Protein AF-A0A644YZP1-F1 (afdb_monomer_lite)

Radius of gyration: 22.17 Å; chains: 1; bounding box: 52×35×62 Å

Sequence (289 aa):
MKQDWIRQGTCEDASAAFSEHGQTPGRYVALLRGERCQTYEGFFSECAAAFQFPGYFGSNWNAWDECINDLDWLEFTSLAIVIDRFELLFSKEGHLARDRYLLEQSFDEWTRYWQEEKGVSCFVVAFSKEKLVLPRYVLPERLNGHFRITDIITRSDTVLTGYLECCGDRAFEVFYDAKLKRSWIGEYSLYATARGLAFLARCASCGGEIRLLNCRREEELTSAIPHQLFCPKCGKNEFALKVSLEYPSDAAEQEETNERGEAFGWIWVAASCCACGKELKHLVVFEND

InterPro domains:
  IPR000468 Barstar (barnase inhibitor) [PF01337] (29-123)
  IPR035905 Barstar-like superfamily [G3DSA:3.30.370.10] (29-114)
  IPR035905 Barstar-like superfamily [SSF52038] (30-116)

Organism: NCBI:txid1076179

pLDDT: mean 87.21, std 13.21, range [38.34, 98.69]

Foldseek 3Di:
DPDPQEDADAVVVLVVVQVVQVPPPQEQEFEQELQQQLALQSRLVSLCVRLVFDPVQPSDPVSSLVCLLDSVVDGGQAYEYGYGAVVNHNNVPPAVLVVVVVVVVSVVVSQCCCCPVVVHHYYHHYYHNDPDLNQPQQAFPLCPPFWDFDHWDDDQWIKTKTWGDDPNDQWWWKFKDFDWDADPVGAIAGHADPQGIWIWTQDPPPRDIRTPDDPGDPVPPPPDRDDIDADPPPRHRIWIKMKMFIAGPCNSVVVVPCPRSLRTQWMAIKTAHPPPRDINRRHYIDGDD

Structure (mmCIF, N/CA/C/O backbone):
data_AF-A0A644YZP1-F1
#
_entry.id   AF-A0A644YZP1-F1
#
loop_
_atom_site.group_PDB
_atom_site.id
_atom_site.type_symbol
_atom_site.label_atom_id
_atom_site.label_alt_id
_atom_site.label_comp_id
_atom_site.label_asym_id
_atom_site.label_entity_id
_atom_site.label_seq_id
_atom_site.pdbx_PDB_ins_code
_atom_site.Cartn_x
_atom_site.Cartn_y
_atom_site.Cartn_z
_atom_site.occupancy
_atom_site.B_iso_or_equiv
_atom_site.auth_seq_id
_atom_site.auth_comp_id
_atom_site.auth_asym_id
_atom_site.auth_atom_id
_atom_site.pdbx_PDB_model_num
ATOM 1 N N . MET A 1 1 ? 15.169 -7.891 2.693 1.00 38.34 1 MET A N 1
ATOM 2 C CA . MET A 1 1 ? 16.435 -7.826 1.929 1.00 38.34 1 MET A CA 1
ATOM 3 C C . MET A 1 1 ? 16.576 -6.375 1.494 1.00 38.34 1 MET A C 1
ATOM 5 O O . MET A 1 1 ? 15.682 -5.928 0.793 1.00 38.34 1 MET A O 1
ATOM 9 N N . LYS A 1 2 ? 17.563 -5.606 1.985 1.00 42.47 2 LYS A N 1
ATOM 10 C CA . LYS A 1 2 ? 17.728 -4.198 1.572 1.00 42.47 2 LYS A CA 1
ATOM 11 C C . LYS A 1 2 ? 18.064 -4.184 0.081 1.00 42.47 2 LYS A C 1
ATOM 13 O O . LYS A 1 2 ? 19.200 -4.469 -0.286 1.00 42.47 2 LYS A O 1
ATOM 18 N N . GLN A 1 3 ? 17.079 -3.955 -0.779 1.00 53.34 3 GLN A N 1
ATOM 19 C CA . GLN A 1 3 ? 17.356 -3.677 -2.178 1.00 53.34 3 GLN A CA 1
ATOM 20 C C . GLN A 1 3 ? 17.551 -2.168 -2.291 1.00 53.34 3 GLN A C 1
ATOM 22 O O . GLN A 1 3 ? 16.601 -1.394 -2.286 1.00 53.34 3 GLN A O 1
ATOM 27 N N . ASP A 1 4 ? 18.810 -1.739 -2.344 1.00 68.50 4 ASP A N 1
ATOM 28 C CA . ASP A 1 4 ? 19.182 -0.357 -2.655 1.00 68.50 4 ASP A CA 1
ATOM 29 C C . ASP A 1 4 ? 19.101 -0.156 -4.178 1.00 68.50 4 ASP A C 1
ATOM 31 O O . ASP A 1 4 ? 20.099 0.050 -4.875 1.00 68.50 4 ASP A O 1
ATOM 35 N N . TRP A 1 5 ? 17.893 -0.319 -4.725 1.00 83.12 5 TRP A N 1
ATOM 36 C CA . TRP A 1 5 ? 17.636 -0.197 -6.160 1.00 83.12 5 TRP A CA 1
ATOM 37 C C . TRP A 1 5 ? 17.580 1.268 -6.609 1.00 83.12 5 TRP A C 1
ATOM 39 O O . TRP A 1 5 ? 17.811 1.548 -7.783 1.00 83.12 5 TRP A O 1
ATOM 49 N N . ILE A 1 6 ? 17.364 2.213 -5.688 1.00 87.81 6 ILE A N 1
ATOM 50 C CA . ILE A 1 6 ? 17.455 3.655 -5.949 1.00 87.81 6 ILE A CA 1
ATOM 51 C C . ILE A 1 6 ? 18.864 4.140 -5.613 1.00 87.81 6 ILE A C 1
ATOM 53 O O . ILE A 1 6 ? 19.302 4.104 -4.464 1.00 87.81 6 ILE A O 1
ATOM 57 N N . ARG A 1 7 ? 19.571 4.633 -6.625 1.00 91.00 7 ARG A N 1
ATOM 58 C CA . ARG A 1 7 ? 20.935 5.151 -6.530 1.00 91.00 7 ARG A CA 1
ATOM 59 C C . ARG A 1 7 ? 20.925 6.664 -6.674 1.00 91.00 7 ARG A C 1
ATOM 61 O O . ARG A 1 7 ? 20.158 7.221 -7.459 1.00 91.00 7 ARG A O 1
ATOM 68 N N . GLN A 1 8 ? 21.819 7.335 -5.956 1.00 91.25 8 GLN A N 1
ATOM 69 C CA . GLN A 1 8 ? 22.121 8.721 -6.284 1.00 91.25 8 GLN A CA 1
ATOM 70 C C . GLN A 1 8 ? 22.903 8.752 -7.605 1.00 91.25 8 GLN A C 1
ATOM 72 O O . GLN A 1 8 ? 23.921 8.073 -7.724 1.00 91.25 8 GLN A O 1
ATOM 77 N N . GLY A 1 9 ? 22.430 9.515 -8.586 1.00 92.88 9 GLY A N 1
ATOM 78 C CA . GLY A 1 9 ? 23.048 9.618 -9.906 1.00 92.88 9 GLY A CA 1
ATOM 79 C C . GLY A 1 9 ? 22.220 10.442 -10.888 1.00 92.88 9 GLY A C 1
ATOM 80 O O . GLY A 1 9 ? 21.147 10.954 -10.562 1.00 92.88 9 GLY A O 1
ATOM 81 N N . THR A 1 10 ? 22.735 10.616 -12.098 1.00 94.94 10 THR A N 1
ATOM 82 C CA . THR A 1 10 ? 22.145 11.470 -13.132 1.00 94.94 10 THR A CA 1
ATOM 83 C C . THR A 1 10 ? 21.426 10.665 -14.221 1.00 94.94 10 THR A C 1
ATOM 85 O O . THR A 1 10 ? 21.348 9.436 -14.194 1.00 94.94 10 THR A O 1
ATOM 88 N N . CYS A 1 11 ? 20.871 11.363 -15.217 1.00 94.50 11 CYS A N 1
ATOM 89 C CA . CYS A 1 11 ? 20.308 10.726 -16.407 1.00 94.50 11 CYS A CA 1
ATOM 90 C C . CYS A 1 11 ? 21.372 10.039 -17.277 1.00 94.50 11 CYS A C 1
ATOM 92 O O . CYS A 1 11 ? 21.054 9.083 -17.985 1.00 94.50 11 CYS A O 1
ATOM 94 N N . GLU A 1 12 ? 22.626 10.494 -17.226 1.00 96.19 12 GLU A N 1
ATOM 95 C CA . GLU A 1 12 ? 23.753 9.825 -17.876 1.00 96.19 12 GLU A CA 1
ATOM 96 C C . GLU A 1 12 ? 24.029 8.465 -17.228 1.00 96.19 12 GLU A C 1
ATOM 98 O O . GLU A 1 12 ? 24.196 7.484 -17.950 1.00 96.19 12 GLU A O 1
ATOM 103 N N . ASP A 1 13 ? 23.980 8.381 -15.894 1.00 97.25 13 ASP A N 1
ATOM 104 C CA . ASP A 1 13 ? 24.126 7.113 -15.169 1.00 97.25 13 ASP A CA 1
ATOM 105 C C . ASP A 1 13 ? 22.992 6.137 -15.518 1.00 97.25 13 ASP A C 1
ATOM 107 O O . ASP A 1 13 ? 23.241 4.968 -15.820 1.00 97.25 13 ASP A O 1
ATOM 111 N N . ALA A 1 14 ? 21.747 6.628 -15.576 1.00 96.94 14 ALA A N 1
ATOM 112 C CA . ALA A 1 14 ? 20.607 5.833 -16.034 1.00 96.94 14 ALA A CA 1
ATOM 113 C C . ALA A 1 14 ? 20.783 5.353 -17.486 1.00 96.94 14 ALA A C 1
ATOM 115 O O . ALA A 1 14 ? 20.527 4.192 -17.799 1.00 96.94 14 ALA A O 1
ATOM 116 N N . SER A 1 15 ? 21.272 6.216 -18.379 1.00 97.12 15 SER A N 1
ATOM 117 C CA . SER A 1 15 ? 21.524 5.862 -19.783 1.00 97.12 15 SER A CA 1
ATOM 118 C C . SER A 1 15 ? 22.640 4.820 -19.928 1.00 97.12 15 SER A C 1
ATOM 120 O O . SER A 1 15 ? 22.546 3.919 -20.768 1.00 97.12 15 SER A O 1
ATOM 122 N N . ALA A 1 16 ? 23.682 4.915 -19.098 1.00 97.56 16 ALA A N 1
ATOM 123 C CA . ALA A 1 16 ? 24.755 3.932 -19.032 1.00 97.56 16 ALA A CA 1
ATOM 124 C C . ALA A 1 16 ? 24.227 2.574 -18.546 1.00 97.56 16 ALA A C 1
ATOM 126 O O . ALA A 1 16 ? 24.452 1.569 -19.219 1.00 97.56 16 ALA A O 1
ATOM 127 N N . ALA A 1 17 ? 23.445 2.553 -17.460 1.00 97.25 17 ALA A N 1
ATOM 128 C CA . ALA A 1 17 ? 22.819 1.336 -16.942 1.00 97.25 17 ALA A CA 1
ATOM 129 C C . ALA A 1 17 ? 21.873 0.690 -17.968 1.00 97.25 17 ALA A C 1
ATOM 131 O O . ALA A 1 17 ? 21.926 -0.518 -18.188 1.00 97.25 17 ALA A O 1
ATOM 132 N N . PHE A 1 18 ? 21.045 1.486 -18.652 1.00 97.81 18 PHE A N 1
ATOM 133 C CA . PHE A 1 18 ? 20.181 0.998 -19.730 1.00 97.81 18 PHE A CA 1
ATOM 134 C C . PHE A 1 18 ? 20.989 0.332 -20.851 1.00 97.81 18 PHE A C 1
ATOM 136 O O . PHE A 1 18 ? 20.660 -0.772 -21.287 1.00 97.81 18 PHE A O 1
ATOM 143 N N . SER A 1 19 ? 22.081 0.973 -21.277 1.00 97.38 19 SER A N 1
ATOM 144 C CA . SER A 1 19 ? 22.964 0.443 -22.320 1.00 97.38 19 SER A CA 1
ATOM 145 C C . SER A 1 19 ? 23.659 -0.851 -21.885 1.00 97.38 19 SER A C 1
ATOM 147 O O . SER A 1 19 ? 23.735 -1.795 -22.668 1.00 97.38 19 SER A O 1
ATOM 149 N N . GLU A 1 20 ? 24.133 -0.918 -20.640 1.00 96.94 20 GLU A N 1
ATOM 150 C CA . GLU A 1 20 ? 24.765 -2.107 -20.057 1.00 96.94 20 GLU A CA 1
ATOM 151 C C . GLU A 1 20 ? 23.786 -3.285 -19.980 1.00 96.94 20 GLU A C 1
ATOM 153 O O . GLU A 1 20 ? 24.079 -4.379 -20.470 1.00 96.94 20 GLU A O 1
ATOM 158 N N . HIS A 1 21 ? 22.583 -3.065 -19.438 1.00 96.69 21 HIS A N 1
ATOM 159 C CA . HIS A 1 21 ? 21.550 -4.097 -19.404 1.00 96.69 21 HIS A CA 1
ATOM 160 C C . HIS A 1 21 ? 21.174 -4.557 -20.820 1.00 96.69 21 HIS A C 1
ATOM 162 O O . HIS A 1 21 ? 21.009 -5.759 -21.031 1.00 96.69 21 HIS A O 1
ATOM 168 N N . GLY A 1 22 ? 21.101 -3.641 -21.793 1.00 95.25 22 GLY A N 1
ATOM 169 C CA . GLY A 1 22 ? 20.739 -3.945 -23.182 1.00 95.25 22 GLY A CA 1
ATOM 170 C C . GLY A 1 22 ? 21.777 -4.777 -23.942 1.00 95.25 22 GLY A C 1
ATOM 171 O O . GLY A 1 22 ? 21.442 -5.416 -24.935 1.00 95.25 22 GLY A O 1
ATOM 172 N N . GLN A 1 23 ? 23.027 -4.824 -23.471 1.00 96.56 23 GLN A N 1
ATOM 173 C CA . GLN A 1 23 ? 24.063 -5.702 -24.030 1.00 96.56 23 GLN A CA 1
ATOM 174 C C . GLN A 1 23 ? 23.943 -7.154 -23.549 1.00 96.56 23 GLN A C 1
ATOM 176 O O . GLN A 1 23 ? 24.614 -8.033 -24.089 1.00 96.56 23 GLN A O 1
ATOM 181 N N . THR A 1 24 ? 23.101 -7.431 -22.547 1.00 96.88 24 THR A N 1
ATOM 182 C CA . THR A 1 24 ? 22.889 -8.793 -22.047 1.00 96.88 24 THR A CA 1
ATOM 1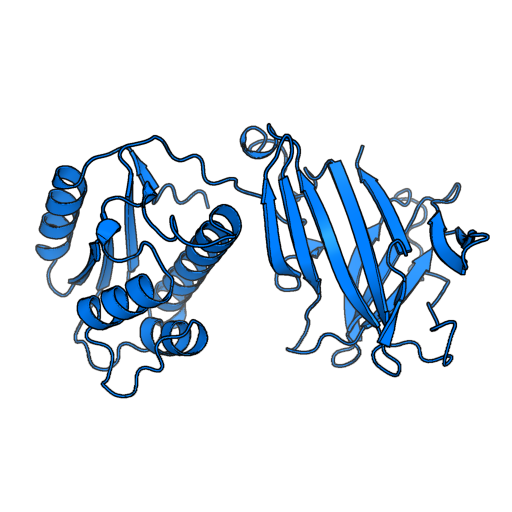83 C C . THR A 1 24 ? 22.021 -9.586 -23.034 1.00 96.88 24 THR A C 1
ATOM 185 O O . THR A 1 24 ? 20.864 -9.215 -23.246 1.00 96.88 24 THR A O 1
ATOM 188 N N . PRO A 1 25 ? 22.514 -10.696 -23.621 1.00 97.00 25 PRO A N 1
ATOM 189 C CA . PRO A 1 25 ? 21.741 -11.470 -24.588 1.00 97.00 25 PRO A CA 1
ATOM 190 C C . PRO A 1 25 ? 20.409 -11.969 -24.016 1.00 97.00 25 PRO A C 1
ATOM 192 O O . PRO A 1 25 ? 20.369 -12.558 -22.937 1.00 97.00 25 PRO A O 1
ATOM 195 N N . GLY A 1 26 ? 19.322 -11.743 -24.758 1.00 96.44 26 GLY A N 1
ATOM 196 C CA . GLY A 1 26 ? 17.968 -12.164 -24.382 1.00 96.44 26 GLY A CA 1
ATOM 197 C C . GLY A 1 26 ? 17.311 -11.326 -23.280 1.00 96.44 26 GLY A C 1
ATOM 198 O O . GLY A 1 26 ? 16.182 -11.622 -22.897 1.00 96.44 26 GLY A O 1
ATOM 199 N N . ARG A 1 27 ? 17.966 -10.278 -22.764 1.00 97.75 27 ARG A N 1
ATOM 200 C CA . ARG A 1 27 ? 17.349 -9.377 -21.790 1.00 97.75 27 ARG A CA 1
ATOM 201 C C . ARG A 1 27 ? 16.453 -8.351 -22.476 1.00 97.75 27 ARG A C 1
ATOM 203 O O . ARG A 1 27 ? 16.909 -7.633 -23.363 1.00 97.75 27 ARG A O 1
ATOM 210 N N . TYR A 1 28 ? 15.222 -8.217 -21.995 1.00 98.25 28 TYR A N 1
ATOM 211 C CA . TYR A 1 28 ? 14.392 -7.055 -22.299 1.00 98.25 28 TYR A CA 1
ATOM 212 C C . TYR A 1 28 ? 14.670 -5.945 -21.286 1.00 98.25 28 TYR A C 1
ATOM 214 O O . TYR A 1 28 ? 14.723 -6.198 -20.080 1.00 98.25 28 TYR A O 1
ATOM 222 N N . VAL A 1 29 ? 14.862 -4.718 -21.767 1.00 98.06 29 VAL A N 1
ATOM 223 C CA . VAL A 1 29 ? 15.166 -3.562 -20.917 1.00 98.06 29 VAL A CA 1
ATOM 224 C C . VAL A 1 29 ? 14.153 -2.459 -21.173 1.00 98.06 29 VAL A C 1
ATOM 226 O O . VAL A 1 29 ? 14.051 -1.949 -22.287 1.00 98.06 29 VAL A O 1
ATOM 229 N N . ALA A 1 30 ? 13.439 -2.065 -20.125 1.00 98.00 30 ALA A N 1
ATOM 230 C CA . ALA A 1 30 ? 12.520 -0.939 -20.133 1.00 98.00 30 ALA A CA 1
ATOM 231 C C . ALA A 1 30 ? 13.192 0.286 -19.497 1.00 98.00 30 ALA A C 1
ATOM 233 O O . ALA A 1 30 ? 13.711 0.203 -18.384 1.00 98.00 30 ALA A O 1
ATOM 234 N N . LEU A 1 31 ? 13.163 1.429 -20.187 1.00 98.06 31 LEU A N 1
ATOM 235 C CA . LEU A 1 31 ? 13.549 2.725 -19.623 1.00 98.06 31 LEU A CA 1
ATOM 236 C C . LEU A 1 31 ? 12.290 3.525 -19.293 1.00 98.06 31 LEU A C 1
ATOM 238 O O . LEU A 1 31 ? 11.521 3.854 -20.195 1.00 98.06 31 LEU A O 1
ATOM 242 N N . LEU A 1 32 ? 12.117 3.885 -18.025 1.00 98.19 32 LEU A N 1
ATOM 243 C CA . LEU A 1 32 ? 11.074 4.798 -17.570 1.00 98.19 32 LEU A CA 1
ATOM 244 C C . LEU A 1 32 ? 11.690 6.175 -17.315 1.00 98.19 32 LEU A C 1
ATOM 246 O O . LEU A 1 32 ? 12.569 6.333 -16.466 1.00 98.19 32 LEU A O 1
ATOM 250 N N . ARG A 1 33 ? 11.231 7.190 -18.049 1.00 98.12 33 ARG A N 1
ATOM 251 C CA . ARG A 1 33 ? 11.700 8.570 -17.858 1.00 98.12 33 ARG A CA 1
ATOM 252 C C . ARG A 1 33 ? 10.896 9.246 -16.755 1.00 98.12 33 ARG A C 1
ATOM 254 O O . ARG A 1 33 ? 9.727 9.567 -16.967 1.00 98.12 33 ARG A O 1
ATOM 261 N N . GLY A 1 34 ? 11.520 9.547 -15.617 1.00 96.94 34 GLY A N 1
ATOM 262 C CA . GLY A 1 34 ? 10.861 10.163 -14.461 1.00 96.94 34 GLY A CA 1
ATOM 263 C C . GLY A 1 34 ? 10.175 11.489 -14.793 1.00 96.94 34 GLY A C 1
ATOM 264 O O . GLY A 1 34 ? 9.099 11.785 -14.280 1.00 96.94 34 GLY A O 1
ATOM 265 N N . GLU A 1 35 ? 10.721 12.248 -15.749 1.00 97.31 35 GLU A N 1
ATOM 266 C CA . GLU A 1 35 ? 10.108 13.485 -16.253 1.00 97.31 35 GLU A CA 1
ATOM 267 C C . GLU A 1 35 ? 8.710 13.268 -16.863 1.00 97.31 35 GLU A C 1
ATOM 269 O O . GLU A 1 35 ? 7.867 14.163 -16.781 1.00 97.31 35 GLU A O 1
ATOM 274 N N . ARG A 1 36 ? 8.437 12.088 -17.433 1.00 98.19 36 ARG A N 1
ATOM 275 C CA . ARG A 1 36 ? 7.128 11.715 -17.997 1.00 98.19 36 ARG A CA 1
ATOM 276 C C . ARG A 1 36 ? 6.196 11.065 -16.977 1.00 98.19 36 ARG A C 1
ATOM 278 O O . ARG A 1 36 ? 5.005 10.967 -17.232 1.00 98.19 36 ARG A O 1
ATOM 285 N N . CYS A 1 37 ? 6.711 10.702 -15.808 1.00 97.56 37 CYS A N 1
ATOM 286 C CA . CYS A 1 37 ? 6.000 9.966 -14.766 1.00 97.56 37 CYS A CA 1
ATOM 287 C C . CYS A 1 37 ? 5.615 10.846 -13.561 1.00 97.56 37 CYS A C 1
ATOM 289 O O . CYS A 1 37 ? 5.489 10.359 -12.439 1.00 97.56 37 CYS A O 1
ATOM 291 N N . GLN A 1 38 ? 5.458 12.160 -13.760 1.00 96.12 38 GLN A N 1
ATOM 292 C CA . GLN A 1 38 ? 5.132 13.097 -12.672 1.00 96.12 38 GLN A CA 1
ATOM 293 C C . GLN A 1 38 ? 3.698 12.942 -12.139 1.00 96.12 38 GLN A C 1
ATOM 295 O O . GLN A 1 38 ? 3.416 13.415 -11.040 1.00 96.12 38 GLN A O 1
ATOM 300 N N . THR A 1 39 ? 2.815 12.300 -12.906 1.00 95.69 39 THR A N 1
ATOM 301 C CA . THR A 1 39 ? 1.430 11.954 -12.545 1.00 95.69 39 THR A CA 1
ATOM 302 C C . THR A 1 39 ? 1.190 10.457 -12.745 1.00 95.69 39 THR A C 1
ATOM 304 O O . THR A 1 39 ? 1.953 9.811 -13.472 1.00 95.69 39 THR A O 1
ATOM 307 N N . TYR A 1 40 ? 0.120 9.901 -12.163 1.00 94.06 40 TYR A N 1
ATOM 308 C CA . TYR A 1 40 ? -0.251 8.494 -12.381 1.00 94.06 40 TYR A CA 1
ATOM 309 C C . TYR A 1 40 ? -0.467 8.185 -13.868 1.00 94.06 40 TYR A C 1
ATOM 311 O O . TYR A 1 40 ? 0.080 7.218 -14.387 1.00 94.06 40 TYR A O 1
ATOM 319 N N . GLU A 1 41 ? -1.202 9.044 -14.579 1.00 96.44 41 GLU A N 1
ATOM 320 C CA . GLU A 1 41 ? -1.452 8.901 -16.020 1.00 96.44 41 GLU A CA 1
ATOM 321 C C . GLU A 1 41 ? -0.148 8.887 -16.831 1.00 96.44 41 GLU A C 1
ATOM 323 O O . GLU A 1 41 ? 0.027 8.058 -17.728 1.00 96.44 41 GLU A O 1
ATOM 328 N N . GLY A 1 42 ? 0.788 9.781 -16.493 1.00 97.94 42 GLY A N 1
ATOM 329 C CA . GLY A 1 42 ? 2.097 9.841 -17.133 1.00 97.94 42 GLY A CA 1
ATOM 330 C C . GLY A 1 42 ? 2.917 8.575 -16.887 1.00 97.94 42 GLY A C 1
ATOM 331 O O . GLY A 1 42 ? 3.493 8.024 -17.823 1.00 97.94 42 GLY A O 1
ATOM 332 N N . PHE A 1 43 ? 2.901 8.063 -15.653 1.00 97.25 43 PHE A N 1
ATOM 333 C CA . PHE A 1 43 ? 3.558 6.806 -15.295 1.00 97.25 43 PHE A CA 1
ATOM 334 C C . PHE A 1 43 ? 2.972 5.607 -16.050 1.00 97.25 43 PHE A C 1
ATOM 336 O O . PHE A 1 43 ? 3.727 4.836 -16.643 1.00 97.25 43 PHE A O 1
ATOM 343 N N . PHE A 1 44 ? 1.643 5.470 -16.092 1.00 97.06 44 PHE A N 1
ATOM 344 C CA . PHE A 1 44 ? 0.988 4.387 -16.830 1.00 97.06 44 PHE A CA 1
ATOM 345 C C . PHE A 1 44 ? 1.286 4.458 -18.328 1.00 97.06 44 PHE A C 1
ATOM 347 O O . PHE A 1 44 ? 1.585 3.435 -18.940 1.00 97.06 44 PHE A O 1
ATOM 354 N N . SER A 1 45 ? 1.267 5.660 -18.907 1.00 97.94 45 SER A N 1
ATOM 355 C CA . SER A 1 45 ? 1.587 5.873 -20.322 1.00 97.94 45 SER A CA 1
ATOM 356 C C . SER A 1 45 ? 3.040 5.522 -20.642 1.00 97.94 45 SER A C 1
ATOM 358 O O . SER A 1 45 ? 3.322 4.905 -21.668 1.00 97.94 45 SER A O 1
ATOM 360 N N . GLU A 1 46 ? 3.973 5.892 -19.762 1.00 98.31 46 GLU A N 1
ATOM 361 C CA . GLU A 1 46 ? 5.389 5.574 -19.930 1.00 98.31 46 GLU A CA 1
ATOM 362 C C . GLU A 1 46 ? 5.650 4.070 -19.775 1.00 98.31 46 GLU A C 1
ATOM 364 O O . GLU A 1 46 ? 6.390 3.510 -20.579 1.00 98.31 46 GLU A O 1
ATOM 369 N N . CYS A 1 47 ? 5.001 3.396 -18.818 1.00 97.62 47 CYS A N 1
ATOM 370 C CA . CYS A 1 47 ? 5.073 1.938 -18.687 1.00 97.62 47 CYS A CA 1
ATOM 371 C C . CYS A 1 47 ? 4.517 1.241 -19.931 1.00 97.62 47 CYS A C 1
ATOM 373 O O . CYS A 1 47 ? 5.188 0.385 -20.501 1.00 97.62 47 CYS A O 1
ATOM 375 N N . ALA A 1 48 ? 3.336 1.653 -20.400 1.00 97.81 48 ALA A N 1
ATOM 376 C CA . ALA A 1 48 ? 2.730 1.088 -21.598 1.00 97.81 48 ALA A CA 1
ATOM 377 C C . ALA A 1 48 ? 3.639 1.240 -22.824 1.00 97.81 48 ALA A C 1
ATOM 379 O O . ALA A 1 48 ? 3.816 0.292 -23.586 1.00 97.81 48 ALA A O 1
ATOM 380 N N . ALA A 1 49 ? 4.283 2.400 -22.982 1.00 98.00 49 ALA A N 1
ATOM 381 C CA . ALA A 1 49 ? 5.256 2.618 -24.044 1.00 98.00 49 ALA A CA 1
ATOM 382 C C . ALA A 1 49 ? 6.534 1.781 -23.856 1.00 98.00 49 ALA A C 1
ATOM 384 O O . ALA A 1 49 ? 7.042 1.216 -24.822 1.00 98.00 49 ALA A O 1
ATOM 385 N N . ALA A 1 50 ? 7.070 1.684 -22.640 1.00 98.00 50 ALA A N 1
ATOM 386 C CA . ALA A 1 50 ? 8.333 0.996 -22.380 1.00 98.00 50 ALA A CA 1
ATOM 387 C C . ALA A 1 50 ? 8.216 -0.534 -22.444 1.00 98.00 50 ALA A C 1
ATOM 389 O O . ALA A 1 50 ? 9.172 -1.189 -22.847 1.00 98.00 50 ALA A O 1
ATOM 390 N N . PHE A 1 51 ? 7.062 -1.103 -22.092 1.00 97.44 51 PHE A N 1
ATOM 391 C CA . PHE A 1 51 ? 6.788 -2.547 -22.120 1.00 97.44 51 PHE A CA 1
ATOM 392 C C . PHE A 1 51 ? 5.913 -2.987 -23.296 1.00 97.44 51 PHE A C 1
ATOM 394 O O . PHE A 1 51 ? 5.569 -4.162 -23.399 1.00 97.44 51 PHE A O 1
ATOM 401 N N . GLN A 1 52 ? 5.553 -2.055 -24.183 1.00 97.19 52 GLN A N 1
ATOM 402 C CA . GLN A 1 52 ? 4.667 -2.313 -25.321 1.00 97.19 52 GLN A CA 1
ATOM 403 C C . GLN A 1 52 ? 3.338 -2.949 -24.881 1.00 97.19 52 GLN A C 1
ATOM 405 O O . GLN A 1 52 ? 2.887 -3.920 -25.484 1.00 97.19 52 GLN A O 1
ATOM 410 N N . PHE A 1 53 ? 2.727 -2.418 -23.814 1.00 97.31 53 PHE A N 1
ATOM 411 C CA . PHE A 1 53 ? 1.463 -2.950 -23.303 1.00 97.31 53 PHE A CA 1
ATOM 412 C C . PHE A 1 53 ? 0.388 -2.977 -24.405 1.00 97.31 53 PHE A C 1
ATOM 414 O O . PHE A 1 53 ? 0.352 -2.077 -25.255 1.00 97.31 53 PHE A O 1
ATOM 421 N N . PRO A 1 54 ? -0.515 -3.973 -24.394 1.00 95.31 54 PRO A N 1
ATOM 422 C CA . PRO A 1 54 ? -1.551 -4.109 -25.404 1.00 95.31 54 PRO A CA 1
ATOM 423 C C . PRO A 1 54 ? -2.477 -2.896 -25.486 1.00 95.31 54 PRO A C 1
ATOM 425 O O . PRO A 1 54 ? -2.727 -2.198 -24.506 1.00 95.31 54 PRO A O 1
ATOM 428 N N . GLY A 1 55 ? -3.091 -2.694 -26.655 1.00 91.25 55 GLY A N 1
ATOM 429 C CA . GLY A 1 55 ? -4.002 -1.567 -26.896 1.00 91.25 55 GLY A CA 1
ATOM 430 C C . GLY A 1 55 ? -5.270 -1.548 -26.028 1.00 91.25 55 GLY A C 1
ATOM 431 O O . GLY A 1 55 ? -5.988 -0.553 -26.040 1.00 91.25 55 GLY A O 1
ATOM 432 N N . TYR A 1 56 ? -5.554 -2.623 -25.284 1.00 89.88 56 TYR A N 1
ATOM 433 C CA . TYR A 1 56 ? -6.641 -2.687 -24.300 1.00 89.88 56 TYR A CA 1
ATOM 434 C C . TYR A 1 56 ? -6.227 -2.224 -22.893 1.00 89.88 56 TYR A C 1
ATOM 436 O O . TYR A 1 56 ? -7.047 -2.276 -21.977 1.00 89.88 56 TYR A O 1
ATOM 444 N N . PHE A 1 57 ? -4.978 -1.795 -22.698 1.00 94.56 57 PHE A N 1
ATOM 445 C CA . PHE A 1 57 ? -4.467 -1.352 -21.406 1.00 94.56 57 PHE A CA 1
ATOM 446 C C . PHE A 1 57 ? -5.330 -0.231 -20.801 1.00 94.56 57 PHE A C 1
ATOM 448 O O . PHE A 1 57 ? -5.526 0.827 -21.396 1.00 94.56 57 PHE A O 1
ATOM 455 N N . GLY A 1 58 ? -5.847 -0.472 -19.594 1.00 92.69 58 GLY A N 1
ATOM 456 C CA . GLY A 1 58 ? -6.844 0.383 -18.943 1.00 92.69 58 GLY A CA 1
ATOM 457 C C . GLY A 1 58 ? -6.307 1.635 -18.240 1.00 92.69 58 GLY A C 1
ATOM 458 O O . GLY A 1 58 ? -7.094 2.319 -17.584 1.00 92.69 58 GLY A O 1
ATOM 459 N N . SER A 1 59 ? -5.001 1.923 -18.322 1.00 93.19 59 SER A N 1
ATOM 460 C CA . SER A 1 59 ? -4.346 3.112 -17.739 1.00 93.19 59 SER A CA 1
ATOM 461 C C . SER A 1 59 ? -4.691 3.377 -16.266 1.00 93.19 59 SER A C 1
ATOM 463 O O . SER A 1 59 ? -4.985 4.503 -15.865 1.00 93.19 59 SER A O 1
ATOM 465 N N . ASN A 1 60 ? -4.677 2.324 -15.452 1.00 91.88 60 ASN A N 1
ATOM 466 C CA . ASN A 1 60 ? -4.891 2.376 -14.008 1.00 91.88 60 ASN A CA 1
ATOM 467 C C . ASN A 1 60 ? -4.027 1.315 -13.306 1.00 91.88 60 ASN A C 1
ATOM 469 O O . ASN A 1 60 ? -3.459 0.450 -13.970 1.00 91.88 60 ASN A O 1
ATOM 473 N N . TRP A 1 61 ? -3.946 1.367 -11.974 1.00 88.81 61 TRP A N 1
ATOM 474 C CA . TRP A 1 61 ? -3.098 0.463 -11.187 1.00 88.81 61 TRP A CA 1
ATOM 475 C C . TRP A 1 61 ? -3.429 -1.021 -11.370 1.00 88.81 61 TRP A C 1
ATOM 477 O O . TRP A 1 61 ? -2.505 -1.808 -11.515 1.00 88.81 61 TRP A O 1
ATOM 487 N N . ASN A 1 62 ? -4.711 -1.397 -11.435 1.00 87.25 62 ASN A N 1
ATOM 488 C CA . ASN A 1 62 ? -5.095 -2.796 -11.651 1.00 87.25 62 ASN A CA 1
ATOM 489 C C . ASN A 1 62 ? -4.646 -3.275 -13.036 1.00 87.25 62 ASN A C 1
ATOM 491 O O . ASN A 1 62 ? -4.047 -4.333 -13.159 1.00 87.25 62 ASN A O 1
ATOM 495 N N . ALA A 1 63 ? -4.877 -2.466 -14.075 1.00 92.88 63 ALA A N 1
ATOM 496 C CA . ALA A 1 63 ? -4.428 -2.800 -15.425 1.00 92.88 63 ALA A CA 1
ATOM 497 C C . ALA A 1 63 ? -2.895 -2.865 -15.522 1.00 92.88 63 ALA A C 1
ATOM 499 O O . ALA A 1 63 ? -2.357 -3.651 -16.298 1.00 92.88 63 ALA A O 1
ATOM 500 N N . TRP A 1 64 ? -2.189 -2.011 -14.771 1.00 94.19 64 TRP A N 1
ATOM 501 C CA . TRP A 1 64 ? -0.729 -2.023 -14.708 1.00 94.19 64 TRP A CA 1
ATOM 502 C C . TRP A 1 64 ? -0.221 -3.298 -14.046 1.00 94.19 64 TRP A C 1
ATOM 504 O O . TRP A 1 64 ? 0.646 -3.941 -14.626 1.00 94.19 64 TRP A O 1
ATOM 514 N N . ASP A 1 65 ? -0.797 -3.685 -12.907 1.00 90.31 65 ASP A N 1
ATOM 515 C CA . ASP A 1 65 ? -0.454 -4.916 -12.192 1.00 90.31 65 ASP A CA 1
ATOM 516 C C . ASP A 1 65 ? -0.711 -6.164 -13.052 1.00 90.31 65 ASP A C 1
ATOM 518 O O . ASP A 1 65 ? 0.153 -7.030 -13.168 1.00 90.31 65 ASP A O 1
ATOM 522 N N . GLU A 1 66 ? -1.844 -6.216 -13.757 1.00 90.75 66 GLU A N 1
ATOM 523 C CA . GLU A 1 66 ? -2.139 -7.293 -14.709 1.00 90.75 66 GLU A CA 1
ATOM 524 C C . GLU A 1 66 ? -1.089 -7.365 -15.831 1.00 90.75 66 GLU A C 1
ATOM 526 O O . GLU A 1 66 ? -0.516 -8.423 -16.077 1.00 90.75 66 GLU A O 1
ATOM 531 N N . CYS A 1 67 ? -0.792 -6.241 -16.494 1.00 95.50 67 CYS A N 1
ATOM 532 C CA . CYS A 1 67 ? 0.112 -6.235 -17.648 1.00 95.50 67 CYS A CA 1
ATOM 533 C C . CYS A 1 67 ? 1.584 -6.433 -17.268 1.00 95.50 67 CYS A C 1
ATOM 535 O O . CYS A 1 67 ? 2.329 -7.062 -18.007 1.00 95.50 67 CYS A O 1
ATOM 537 N N . ILE A 1 68 ? 2.048 -5.887 -16.142 1.00 93.62 68 ILE A N 1
ATOM 538 C CA . ILE A 1 68 ? 3.463 -5.985 -15.754 1.00 93.62 68 ILE A CA 1
ATOM 539 C C . ILE A 1 68 ? 3.827 -7.408 -15.296 1.00 93.62 68 ILE A C 1
ATOM 541 O O . ILE A 1 68 ? 4.977 -7.832 -15.440 1.00 93.62 68 ILE A O 1
ATOM 545 N N . ASN A 1 69 ? 2.848 -8.160 -14.784 1.00 92.44 69 ASN A N 1
ATOM 546 C CA . ASN A 1 69 ? 2.996 -9.561 -14.391 1.00 92.44 69 ASN A CA 1
ATOM 547 C C . ASN A 1 69 ? 2.721 -10.552 -15.538 1.00 92.44 69 ASN A C 1
ATOM 549 O O . ASN A 1 69 ? 3.082 -11.723 -15.419 1.00 92.44 69 ASN A O 1
ATOM 553 N N . ASP A 1 70 ? 2.146 -10.100 -16.654 1.00 92.69 70 ASP A N 1
ATOM 554 C CA . ASP A 1 70 ? 1.874 -10.921 -17.834 1.00 92.69 70 ASP A CA 1
ATOM 555 C C . ASP A 1 70 ? 2.389 -10.235 -19.104 1.00 92.69 70 ASP A C 1
ATOM 557 O O . ASP A 1 70 ? 1.687 -9.455 -19.733 1.00 92.69 70 ASP A O 1
ATOM 561 N N . LEU A 1 71 ? 3.653 -10.501 -19.449 1.00 95.12 71 LEU A N 1
ATOM 562 C CA . LEU A 1 71 ? 4.367 -9.911 -20.592 1.00 95.12 71 LEU A CA 1
ATOM 563 C C . LEU A 1 71 ? 4.488 -10.901 -21.765 1.00 95.12 71 LEU A C 1
ATOM 565 O O . LEU A 1 71 ? 5.528 -10.957 -22.423 1.00 95.12 71 LEU A O 1
ATOM 569 N N . ASP A 1 72 ? 3.466 -11.726 -22.000 1.00 94.38 72 ASP A N 1
ATOM 570 C CA . ASP A 1 72 ? 3.497 -12.833 -22.970 1.00 94.38 72 ASP A CA 1
ATOM 571 C C . ASP A 1 72 ? 3.758 -12.406 -24.429 1.00 94.38 72 ASP A C 1
ATOM 573 O O . ASP A 1 72 ? 4.244 -13.198 -25.240 1.00 94.38 72 ASP A O 1
ATOM 577 N N . TRP A 1 73 ? 3.496 -11.139 -24.757 1.00 95.69 73 TRP A N 1
ATOM 578 C CA . TRP A 1 73 ? 3.757 -10.542 -26.066 1.00 95.69 73 TRP A CA 1
ATOM 579 C C . TRP A 1 73 ? 5.230 -10.179 -26.302 1.00 95.69 73 TRP A C 1
ATOM 581 O O . TRP A 1 73 ? 5.586 -9.806 -27.424 1.00 95.69 73 TRP A O 1
ATOM 591 N N . LEU A 1 74 ? 6.091 -10.251 -25.282 1.00 95.94 74 LEU A N 1
ATOM 592 C CA . LEU A 1 74 ? 7.527 -10.002 -25.399 1.00 95.94 74 LEU A CA 1
ATOM 593 C C . LEU A 1 74 ? 8.316 -11.314 -25.327 1.00 95.94 74 LEU A C 1
ATOM 595 O O . LEU A 1 74 ? 8.064 -12.172 -24.487 1.00 95.94 74 LEU A O 1
ATOM 599 N N . GLU A 1 75 ? 9.357 -11.432 -26.151 1.00 95.31 75 GLU A N 1
ATOM 600 C CA . GLU A 1 75 ? 10.323 -12.529 -26.051 1.00 95.31 75 GLU A CA 1
ATOM 601 C C . GLU A 1 75 ? 11.540 -12.096 -25.224 1.00 95.31 75 GLU A C 1
ATOM 603 O O . GLU A 1 75 ? 12.269 -11.177 -25.604 1.00 95.31 75 GLU A O 1
ATOM 608 N N . PHE A 1 76 ? 11.782 -12.764 -24.093 1.00 97.00 76 PHE A N 1
ATOM 609 C CA . PHE A 1 76 ? 12.923 -12.485 -23.220 1.00 97.00 76 PHE A CA 1
ATOM 610 C C . PHE A 1 76 ? 13.329 -13.693 -22.368 1.00 97.00 76 PHE A C 1
ATOM 612 O O . PHE A 1 76 ? 12.545 -14.598 -22.100 1.00 97.00 76 PHE A O 1
ATOM 619 N N . THR A 1 77 ? 14.578 -13.684 -21.906 1.00 96.94 77 THR A N 1
ATOM 620 C CA . THR A 1 77 ? 15.133 -14.627 -20.920 1.00 96.94 77 THR A CA 1
ATOM 621 C C . THR A 1 77 ? 15.419 -13.960 -19.572 1.00 96.94 77 THR A C 1
ATOM 623 O O . THR A 1 77 ? 15.632 -14.639 -18.570 1.00 96.94 77 THR A O 1
ATOM 626 N N . SER A 1 78 ? 15.437 -12.624 -19.531 1.00 97.56 78 SER A N 1
ATOM 627 C CA . SER A 1 78 ? 15.529 -11.818 -18.309 1.00 97.56 78 SER A CA 1
ATOM 628 C C . SER A 1 78 ? 14.955 -10.418 -18.538 1.00 97.56 78 SER A C 1
ATOM 630 O O . SER A 1 78 ? 14.852 -9.973 -19.682 1.00 97.56 78 SER A O 1
ATOM 632 N N . LEU A 1 79 ? 14.617 -9.715 -17.458 1.00 97.38 79 LEU A N 1
ATOM 633 C CA . LEU A 1 79 ? 14.018 -8.379 -17.494 1.00 97.38 79 LEU A CA 1
ATOM 634 C C . LEU A 1 79 ? 14.872 -7.373 -16.720 1.00 97.38 79 LEU A C 1
ATOM 636 O O . LEU A 1 79 ? 15.438 -7.700 -15.676 1.00 97.38 79 LEU A O 1
ATOM 640 N N . ALA A 1 80 ? 14.937 -6.133 -17.200 1.00 96.81 80 ALA A N 1
ATOM 641 C CA . ALA A 1 80 ? 15.466 -5.010 -16.435 1.00 96.81 80 ALA A CA 1
ATOM 642 C C . ALA A 1 80 ? 14.606 -3.752 -16.594 1.00 96.81 80 ALA A C 1
ATOM 644 O O . ALA A 1 80 ? 14.207 -3.399 -17.702 1.00 96.81 80 ALA A O 1
ATOM 645 N N . ILE A 1 81 ? 14.376 -3.054 -15.484 1.00 97.25 81 ILE A N 1
ATOM 646 C CA . ILE A 1 81 ? 13.746 -1.735 -15.442 1.00 97.25 81 ILE A CA 1
ATOM 647 C C . ILE A 1 81 ? 14.801 -0.724 -15.023 1.00 97.25 81 ILE A C 1
ATOM 649 O O . ILE A 1 81 ? 15.407 -0.853 -13.960 1.00 97.25 81 ILE A O 1
ATOM 653 N N . VAL A 1 82 ? 14.997 0.293 -15.854 1.00 97.94 82 VAL A N 1
ATOM 654 C CA . VAL A 1 82 ? 15.845 1.441 -15.551 1.00 97.94 82 VAL A CA 1
ATOM 655 C C . VAL A 1 82 ? 14.963 2.673 -15.431 1.00 97.94 82 VAL A C 1
ATOM 657 O O . VAL A 1 82 ? 14.178 2.956 -16.332 1.00 97.94 82 VAL A O 1
ATOM 660 N N . ILE A 1 83 ? 15.082 3.416 -14.333 1.00 97.25 83 ILE A N 1
ATOM 661 C CA . ILE A 1 83 ? 14.307 4.640 -14.098 1.00 97.25 83 ILE A CA 1
ATOM 662 C C . ILE A 1 83 ? 15.258 5.829 -13.978 1.00 97.25 83 ILE A C 1
ATOM 664 O O . ILE A 1 83 ? 16.146 5.831 -13.124 1.00 97.25 83 ILE A O 1
ATOM 668 N N . ASP A 1 84 ? 15.072 6.851 -14.816 1.00 97.50 84 ASP A N 1
ATOM 669 C CA . ASP A 1 84 ? 15.766 8.134 -14.653 1.00 97.50 84 ASP A CA 1
ATOM 670 C C . ASP A 1 84 ? 14.965 9.090 -13.760 1.00 97.50 84 ASP A C 1
ATOM 672 O O . ASP A 1 84 ? 13.742 8.970 -13.659 1.00 97.50 84 ASP A O 1
ATOM 676 N N . ARG A 1 85 ? 15.653 10.055 -13.135 1.00 95.56 85 ARG A N 1
ATOM 677 C CA . ARG A 1 85 ? 15.041 11.170 -12.386 1.00 95.56 85 ARG A CA 1
ATOM 678 C C . ARG A 1 85 ? 13.912 10.716 -11.459 1.00 95.56 85 ARG A C 1
ATOM 680 O O . ARG A 1 85 ? 12.800 11.249 -11.496 1.00 95.56 85 ARG A O 1
ATOM 687 N N . PHE A 1 86 ? 14.185 9.696 -10.654 1.00 93.62 86 PHE A N 1
ATOM 688 C CA . PHE A 1 86 ? 13.202 9.084 -9.766 1.00 93.62 86 PHE A CA 1
ATOM 689 C C . PHE A 1 86 ? 12.578 10.102 -8.792 1.00 93.62 86 PHE A C 1
ATOM 691 O O . PHE A 1 86 ? 11.412 9.984 -8.421 1.00 93.62 86 PHE A O 1
ATOM 698 N N . GLU A 1 87 ? 13.298 11.174 -8.449 1.00 90.50 87 GLU A N 1
ATOM 699 C CA . GLU A 1 87 ? 12.800 12.306 -7.665 1.00 90.50 87 GLU A CA 1
ATOM 700 C C . GLU A 1 87 ? 11.605 13.039 -8.296 1.00 90.50 87 GLU A C 1
ATOM 702 O O . GLU A 1 87 ? 10.891 13.750 -7.588 1.00 90.50 87 GLU A O 1
ATOM 707 N N . LEU A 1 88 ? 11.343 12.853 -9.591 1.00 93.81 88 LEU A N 1
ATOM 708 C CA . LEU A 1 88 ? 10.201 13.447 -10.287 1.00 93.81 88 LEU A CA 1
ATOM 709 C C . LEU A 1 88 ? 8.967 12.547 -10.302 1.00 93.81 88 LEU A C 1
ATOM 711 O O . LEU A 1 88 ? 7.869 13.051 -10.553 1.00 93.81 88 LEU A O 1
ATOM 715 N N . LEU A 1 89 ? 9.118 11.252 -10.011 1.00 92.94 89 LEU A N 1
ATOM 716 C CA . LEU A 1 89 ? 8.013 10.299 -10.031 1.00 92.94 89 LEU A CA 1
ATOM 717 C C . LEU A 1 89 ? 6.916 10.746 -9.060 1.00 92.94 89 LEU A C 1
ATOM 719 O O . LEU A 1 89 ? 7.222 10.994 -7.891 1.00 92.94 89 LEU A O 1
ATOM 723 N N . PHE A 1 90 ? 5.681 10.874 -9.556 1.00 92.69 90 PHE A N 1
ATOM 724 C CA . PHE A 1 90 ? 4.489 11.336 -8.823 1.00 92.69 90 PHE A CA 1
ATOM 725 C C . PHE A 1 90 ? 4.597 12.725 -8.174 1.00 92.69 90 PHE A C 1
ATOM 727 O O . PHE A 1 90 ? 3.772 13.086 -7.342 1.00 92.69 90 PHE A O 1
ATOM 734 N N . SER A 1 91 ? 5.589 13.541 -8.545 1.00 89.75 91 SER A N 1
ATOM 735 C CA . SER A 1 91 ? 5.824 14.868 -7.944 1.00 89.75 91 SER A CA 1
ATOM 736 C C . SER A 1 91 ? 4.666 15.865 -8.103 1.00 89.75 91 SER A C 1
ATOM 738 O O . SER A 1 91 ? 4.653 16.894 -7.429 1.00 89.75 91 SER A O 1
ATOM 740 N N . LYS A 1 92 ? 3.694 15.577 -8.978 1.00 90.31 92 LYS A N 1
ATOM 741 C CA . LYS A 1 92 ? 2.463 16.361 -9.156 1.00 90.31 92 LYS A CA 1
ATOM 742 C C . LYS A 1 92 ? 1.236 15.732 -8.485 1.00 90.31 92 LYS A C 1
ATOM 744 O O . LYS A 1 92 ? 0.145 16.278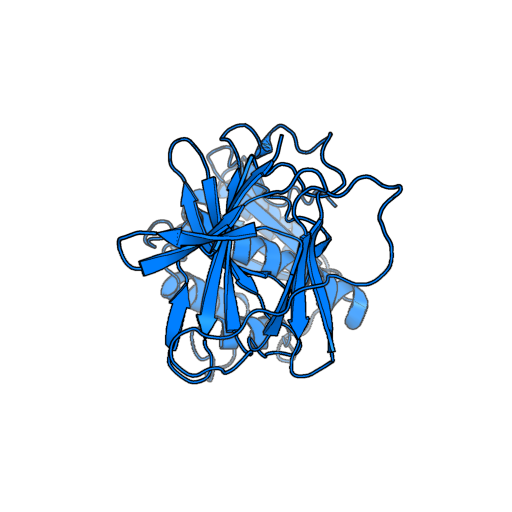 -8.623 1.00 90.31 92 LYS A O 1
ATOM 749 N N . GLU A 1 93 ? 1.407 14.629 -7.760 1.00 86.69 93 GLU A N 1
ATOM 750 C CA . GLU A 1 93 ? 0.357 13.958 -6.991 1.00 86.69 93 GLU A CA 1
ATOM 751 C C . GLU A 1 93 ? 0.376 14.386 -5.515 1.00 86.69 93 GLU A C 1
ATOM 753 O O . GLU A 1 93 ? 1.386 14.844 -4.978 1.00 86.69 93 GLU A O 1
ATOM 758 N N . GLY A 1 94 ? -0.758 14.230 -4.828 1.00 70.44 94 GLY A N 1
ATOM 759 C CA . GLY A 1 94 ? -0.927 14.685 -3.440 1.00 70.44 94 GLY A CA 1
ATOM 760 C C . GLY A 1 94 ? -0.291 13.795 -2.364 1.00 70.44 94 GLY A C 1
ATOM 761 O O . GLY A 1 94 ? -0.243 14.202 -1.206 1.00 70.44 94 GLY A O 1
ATOM 762 N N . HIS A 1 95 ? 0.183 12.594 -2.717 1.00 70.38 95 HIS A N 1
ATOM 763 C CA . HIS A 1 95 ? 0.574 11.549 -1.760 1.00 70.38 95 HIS A CA 1
ATOM 764 C C . HIS A 1 95 ? 1.934 10.911 -2.100 1.00 70.38 95 HIS A C 1
ATOM 766 O O . HIS A 1 95 ? 2.109 9.698 -2.007 1.00 70.38 95 HIS A O 1
ATOM 772 N N . LEU A 1 96 ? 2.920 11.735 -2.468 1.00 73.94 96 LEU A N 1
ATOM 773 C CA . LEU A 1 96 ? 4.228 11.317 -2.993 1.00 73.94 96 LEU A CA 1
ATOM 774 C C . LEU A 1 96 ? 4.916 10.179 -2.213 1.00 73.94 96 LEU A C 1
ATOM 776 O O . LEU A 1 96 ? 5.398 9.221 -2.815 1.00 73.94 96 LEU A O 1
ATOM 780 N N . ALA A 1 97 ? 4.966 10.278 -0.881 1.00 69.00 97 ALA A N 1
ATOM 781 C CA . ALA A 1 97 ? 5.594 9.266 -0.030 1.00 69.00 97 ALA A CA 1
ATOM 782 C C . ALA A 1 97 ? 4.849 7.921 -0.090 1.00 69.00 97 ALA A C 1
ATOM 784 O O . ALA A 1 97 ? 5.483 6.878 -0.236 1.00 69.00 97 ALA A O 1
ATOM 785 N N . ARG A 1 98 ? 3.506 7.953 -0.055 1.00 73.00 98 ARG A N 1
ATOM 786 C CA . ARG A 1 98 ? 2.649 6.770 -0.240 1.00 73.00 98 ARG A CA 1
ATOM 787 C C . ARG A 1 98 ? 2.907 6.115 -1.576 1.00 73.00 98 ARG A C 1
ATOM 789 O O . ARG A 1 98 ? 3.138 4.916 -1.629 1.00 73.00 98 ARG A O 1
ATOM 796 N N . ASP A 1 99 ? 2.849 6.896 -2.642 1.00 79.81 99 ASP A N 1
ATOM 797 C CA . ASP A 1 99 ? 2.865 6.346 -3.991 1.00 79.81 99 ASP A CA 1
ATOM 798 C C . ASP A 1 99 ? 4.229 5.740 -4.330 1.00 79.81 99 ASP A C 1
ATOM 800 O O . ASP A 1 99 ? 4.297 4.690 -4.961 1.00 79.81 99 ASP A O 1
ATOM 804 N N . ARG A 1 100 ? 5.322 6.341 -3.840 1.00 78.62 100 ARG A N 1
ATOM 805 C CA . ARG A 1 100 ? 6.667 5.762 -3.966 1.00 78.62 100 ARG A CA 1
ATOM 806 C C . ARG A 1 100 ? 6.845 4.498 -3.137 1.00 78.62 100 ARG A C 1
ATOM 808 O O . ARG A 1 100 ? 7.423 3.548 -3.648 1.00 78.62 100 ARG A O 1
ATOM 815 N N . TYR A 1 101 ? 6.331 4.473 -1.907 1.00 75.38 101 TYR A N 1
ATOM 816 C CA . TYR A 1 101 ? 6.349 3.267 -1.078 1.00 75.38 101 TYR A CA 1
ATOM 817 C C . TYR A 1 101 ? 5.566 2.127 -1.743 1.00 75.38 101 TYR A C 1
ATOM 819 O O . TYR A 1 101 ? 6.076 1.021 -1.878 1.00 75.38 101 TYR A O 1
ATOM 827 N N . LEU A 1 102 ? 4.344 2.394 -2.215 1.00 76.44 102 LEU A N 1
ATOM 828 C CA . LEU A 1 102 ? 3.530 1.386 -2.898 1.00 76.44 102 LEU A CA 1
ATOM 829 C C . LEU A 1 102 ? 4.196 0.897 -4.186 1.00 76.44 102 LEU A C 1
ATOM 831 O O . LEU A 1 102 ? 4.149 -0.296 -4.473 1.00 76.44 102 LEU A O 1
ATOM 835 N N . LEU A 1 103 ? 4.847 1.788 -4.936 1.00 83.88 103 LEU A N 1
ATOM 836 C CA . LEU A 1 103 ? 5.605 1.401 -6.121 1.00 83.88 103 LEU A CA 1
ATOM 837 C C . LEU A 1 103 ? 6.809 0.514 -5.772 1.00 83.88 103 LEU A C 1
ATOM 839 O O . LEU A 1 103 ? 7.051 -0.466 -6.467 1.00 83.88 103 LEU A O 1
ATOM 843 N N . GLU A 1 104 ? 7.539 0.827 -4.699 1.00 80.94 104 GLU A N 1
ATOM 844 C CA . GLU A 1 104 ? 8.622 -0.022 -4.189 1.00 80.94 104 GLU A CA 1
ATOM 845 C C . GLU A 1 104 ? 8.105 -1.421 -3.838 1.00 80.94 104 GLU A C 1
ATOM 847 O O . GLU A 1 104 ? 8.644 -2.408 -4.332 1.00 80.94 104 GLU A O 1
ATOM 852 N N . GLN A 1 105 ? 7.007 -1.510 -3.076 1.00 77.75 105 GLN A N 1
ATOM 853 C CA . GLN A 1 105 ? 6.381 -2.797 -2.752 1.00 77.75 105 GLN A CA 1
ATOM 854 C C . GLN A 1 105 ? 5.934 -3.551 -4.011 1.00 77.75 105 GLN A C 1
ATOM 856 O O . GLN A 1 105 ? 6.153 -4.754 -4.119 1.00 77.75 105 GLN A O 1
ATOM 861 N N . SER A 1 106 ? 5.378 -2.837 -4.991 1.00 84.62 106 SER A N 1
ATOM 862 C CA . SER A 1 106 ? 4.950 -3.432 -6.259 1.00 84.62 106 SER A CA 1
ATOM 863 C C . SER A 1 106 ? 6.137 -3.993 -7.050 1.00 84.62 106 SER A C 1
ATOM 865 O O . SER A 1 106 ? 6.039 -5.077 -7.615 1.00 84.62 106 SER A O 1
ATOM 867 N N . PHE A 1 107 ? 7.282 -3.300 -7.078 1.00 87.81 107 PHE A N 1
ATOM 868 C CA . PHE A 1 107 ? 8.491 -3.816 -7.726 1.00 87.81 107 PHE A CA 1
ATOM 869 C C . PHE A 1 107 ? 9.105 -5.003 -6.983 1.00 87.81 107 PHE A C 1
ATOM 871 O O . PHE A 1 107 ? 9.598 -5.922 -7.641 1.00 87.81 107 PHE A O 1
ATOM 878 N N . ASP A 1 108 ? 9.057 -5.019 -5.651 1.00 83.31 108 ASP A N 1
ATOM 879 C CA . ASP A 1 108 ? 9.496 -6.163 -4.847 1.00 83.31 108 ASP A CA 1
ATOM 880 C C . ASP A 1 108 ? 8.632 -7.402 -5.124 1.00 83.31 108 ASP A C 1
ATOM 882 O O . ASP A 1 108 ? 9.158 -8.495 -5.350 1.00 83.31 108 ASP A O 1
ATOM 886 N N . GLU A 1 109 ? 7.306 -7.239 -5.132 1.00 84.00 109 GLU A N 1
ATOM 887 C CA . GLU A 1 109 ? 6.352 -8.305 -5.451 1.00 84.00 109 GLU A CA 1
ATOM 888 C C . GLU A 1 109 ? 6.519 -8.801 -6.888 1.00 84.00 109 GLU A C 1
ATOM 890 O O . GLU A 1 109 ? 6.654 -10.006 -7.102 1.00 84.00 109 GLU A O 1
ATOM 895 N N . TRP A 1 110 ? 6.615 -7.887 -7.856 1.00 89.69 110 TRP A N 1
ATOM 896 C CA . TRP A 1 110 ? 6.861 -8.205 -9.262 1.00 89.69 110 TRP A CA 1
ATOM 897 C C . TRP A 1 110 ? 8.172 -8.974 -9.460 1.00 89.69 110 TRP A C 1
ATOM 899 O O . TRP A 1 110 ? 8.205 -10.021 -10.109 1.00 89.69 110 TRP A O 1
ATOM 909 N N . THR A 1 111 ? 9.267 -8.489 -8.867 1.00 90.56 111 THR A N 1
ATOM 910 C CA . THR A 1 111 ? 10.583 -9.134 -8.970 1.00 90.56 111 THR A CA 1
ATOM 911 C C . THR A 1 111 ? 10.533 -10.543 -8.390 1.00 90.56 111 THR A C 1
ATOM 913 O O . THR A 1 111 ? 11.044 -11.475 -9.013 1.00 90.56 111 THR A O 1
ATOM 916 N N . ARG A 1 112 ? 9.881 -10.715 -7.232 1.00 87.94 112 ARG A N 1
ATOM 917 C CA . ARG A 1 112 ? 9.682 -12.022 -6.598 1.00 87.94 112 ARG A CA 1
ATOM 918 C C . ARG A 1 112 ? 8.866 -12.956 -7.485 1.00 87.94 112 ARG A C 1
ATOM 920 O O . ARG A 1 112 ? 9.304 -14.074 -7.727 1.00 87.94 112 ARG A O 1
ATOM 927 N N . TYR A 1 113 ? 7.731 -12.491 -8.008 1.00 88.88 113 TYR A N 1
ATOM 928 C CA . TYR A 1 113 ? 6.861 -13.273 -8.885 1.00 88.88 113 TYR A CA 1
ATOM 929 C C . TYR A 1 113 ? 7.628 -13.828 -10.090 1.00 88.88 113 TYR A C 1
ATOM 931 O O . TYR A 1 113 ? 7.630 -15.033 -10.335 1.00 88.88 113 TYR A O 1
ATOM 939 N N . TRP A 1 114 ? 8.358 -12.981 -10.816 1.00 93.94 114 TRP A N 1
ATOM 940 C CA . TRP A 1 114 ? 9.108 -13.440 -11.984 1.00 93.94 114 TRP A CA 1
ATOM 941 C C . TRP A 1 114 ? 10.268 -14.373 -11.626 1.00 93.94 114 TRP A C 1
ATOM 943 O O . TRP A 1 114 ? 10.485 -15.367 -12.320 1.00 93.94 114 TRP A O 1
ATOM 953 N N . GLN A 1 115 ? 10.996 -14.097 -10.545 1.00 93.12 115 GLN A N 1
ATOM 954 C CA . GLN A 1 115 ? 12.138 -14.921 -10.147 1.00 93.12 115 GLN A CA 1
ATOM 955 C C . GLN A 1 115 ? 11.713 -16.287 -9.603 1.00 93.12 115 GLN A C 1
ATOM 957 O O . GLN A 1 115 ? 12.283 -17.303 -10.002 1.00 93.12 115 GLN A O 1
ATOM 962 N N . GLU A 1 116 ? 10.725 -16.320 -8.712 1.00 91.81 116 GLU A N 1
ATOM 963 C CA . GLU A 1 116 ? 10.328 -17.526 -7.982 1.00 91.81 116 GLU A CA 1
ATOM 964 C C . GLU A 1 116 ? 9.303 -18.358 -8.763 1.00 91.81 116 GLU A C 1
ATOM 966 O O . GLU A 1 116 ? 9.472 -19.571 -8.878 1.00 91.81 116 GLU A O 1
ATOM 971 N N . GLU A 1 117 ? 8.289 -17.725 -9.362 1.00 92.00 117 GLU A N 1
ATOM 972 C CA . GLU A 1 117 ? 7.198 -18.439 -10.045 1.00 92.00 117 GLU A CA 1
ATOM 973 C C . GLU A 1 117 ? 7.494 -18.691 -11.529 1.00 92.00 117 GLU A C 1
ATOM 975 O O . GLU A 1 117 ? 7.089 -19.713 -12.086 1.00 92.00 117 GLU A O 1
ATOM 980 N N . LYS A 1 118 ? 8.199 -17.769 -12.200 1.00 93.00 118 LYS A N 1
ATOM 981 C CA . LYS A 1 118 ? 8.512 -17.883 -13.640 1.00 93.00 118 LYS A CA 1
ATOM 982 C C . LYS A 1 118 ? 9.950 -18.317 -13.925 1.00 93.00 118 LYS A C 1
ATOM 984 O O . LYS A 1 118 ? 10.252 -18.659 -15.067 1.00 93.00 118 LYS A O 1
ATOM 989 N N . GLY A 1 119 ? 10.836 -18.312 -12.927 1.00 95.25 119 GLY A N 1
ATOM 990 C CA . GLY A 1 119 ? 12.257 -18.621 -13.113 1.00 95.25 119 GLY A CA 1
ATOM 991 C C . GLY A 1 119 ? 13.004 -17.600 -13.983 1.00 95.25 119 GLY A C 1
ATOM 992 O O . GLY A 1 119 ? 14.029 -17.932 -14.580 1.00 95.25 119 GLY A O 1
ATOM 993 N N . VAL A 1 120 ? 12.493 -16.370 -14.088 1.00 95.75 120 VAL A N 1
ATOM 994 C CA . VAL A 1 120 ? 13.058 -15.284 -14.897 1.00 95.75 120 VAL A CA 1
ATOM 995 C C . VAL A 1 120 ? 13.821 -14.320 -13.997 1.00 95.75 120 VAL A C 1
ATOM 997 O O . VAL A 1 120 ? 13.295 -13.798 -13.019 1.00 95.75 120 VAL A O 1
ATOM 1000 N N . SER A 1 121 ? 15.076 -14.032 -14.341 1.00 94.31 121 SER A N 1
ATOM 1001 C CA . SER A 1 121 ? 15.853 -13.026 -13.610 1.00 94.31 121 SER A CA 1
ATOM 1002 C C . SER A 1 121 ? 15.336 -11.615 -13.899 1.00 94.31 121 SER A C 1
ATOM 1004 O O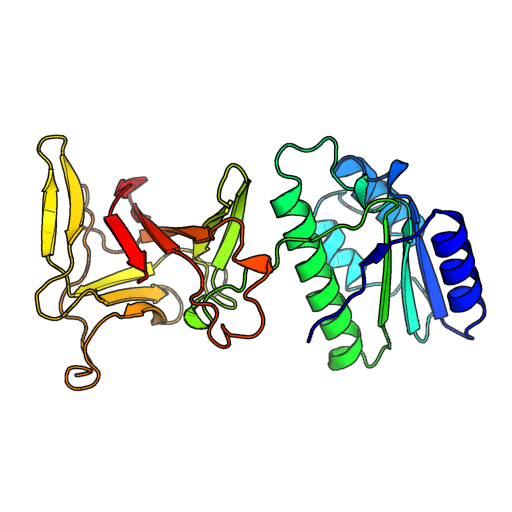 . SER A 1 121 ? 15.304 -11.202 -15.060 1.00 94.31 121 SER A O 1
ATOM 1006 N N . CYS A 1 122 ? 15.021 -10.864 -12.844 1.00 93.12 122 CYS A N 1
ATOM 1007 C CA . CYS A 1 122 ? 14.540 -9.482 -12.920 1.00 93.12 122 CYS A CA 1
ATOM 1008 C C . CYS A 1 122 ? 15.447 -8.520 -12.153 1.00 93.12 122 CYS A C 1
ATOM 1010 O O . CYS A 1 122 ? 15.923 -8.849 -11.065 1.00 93.12 122 CYS A O 1
ATOM 1012 N N . PHE A 1 123 ? 15.655 -7.331 -12.720 1.00 92.69 123 PHE A N 1
ATOM 1013 C CA . PHE A 1 123 ? 16.459 -6.257 -12.140 1.00 92.69 123 PHE A CA 1
ATOM 1014 C C . PHE A 1 123 ? 15.682 -4.944 -12.187 1.00 92.69 123 PHE A C 1
ATOM 1016 O O . PHE A 1 123 ? 15.100 -4.604 -13.215 1.00 92.69 123 PHE A O 1
ATOM 1023 N N . VAL A 1 124 ? 15.724 -4.174 -11.106 1.00 93.75 124 VAL A N 1
ATOM 1024 C CA . VAL A 1 124 ? 15.208 -2.803 -11.074 1.00 93.75 124 VAL A CA 1
ATOM 1025 C C . VAL A 1 124 ? 16.334 -1.897 -10.598 1.00 93.75 124 VAL A C 1
ATOM 1027 O O . VAL A 1 124 ? 17.017 -2.204 -9.621 1.00 93.75 124 VAL A O 1
ATOM 1030 N N . VAL A 1 125 ? 16.561 -0.796 -11.310 1.00 94.50 125 VAL A N 1
ATOM 1031 C CA . VAL A 1 125 ? 17.489 0.255 -10.895 1.00 94.50 125 VAL A CA 1
ATOM 1032 C C . VAL A 1 125 ? 16.907 1.622 -11.226 1.00 94.50 125 VAL A C 1
ATOM 1034 O O . VAL A 1 125 ? 16.438 1.875 -12.333 1.00 94.50 125 VAL A O 1
ATOM 1037 N N . ALA A 1 126 ? 16.943 2.522 -10.258 1.00 94.38 126 ALA A N 1
ATOM 1038 C CA . ALA A 1 126 ? 16.483 3.889 -10.392 1.00 94.38 126 ALA A CA 1
ATOM 1039 C C . ALA A 1 126 ? 17.600 4.861 -10.027 1.00 94.38 126 ALA A C 1
ATOM 1041 O O . ALA A 1 126 ? 18.429 4.575 -9.165 1.00 94.38 126 ALA A O 1
ATOM 1042 N N . PHE A 1 127 ? 17.603 6.024 -10.668 1.00 95.12 127 PHE A N 1
ATOM 1043 C CA . PHE A 1 127 ? 18.572 7.083 -10.420 1.00 95.12 127 PHE A CA 1
ATOM 1044 C C . PHE A 1 127 ? 17.861 8.360 -10.008 1.00 95.12 127 PHE A C 1
ATOM 1046 O O . PHE A 1 127 ? 16.909 8.786 -10.662 1.00 95.12 127 PHE A O 1
ATOM 1053 N N . SER A 1 128 ? 18.352 8.974 -8.938 1.00 92.50 128 SER A N 1
ATOM 1054 C CA . SER A 1 128 ? 17.897 10.276 -8.466 1.00 92.50 128 SER A CA 1
ATOM 1055 C C . SER A 1 128 ? 19.066 11.230 -8.293 1.00 92.50 128 SER A C 1
ATOM 1057 O O . SER A 1 128 ? 20.086 10.857 -7.713 1.00 92.50 128 SER A O 1
ATOM 1059 N N . LYS A 1 129 ? 18.917 12.485 -8.738 1.00 90.31 129 LYS A N 1
ATOM 1060 C CA . LYS A 1 129 ? 19.964 13.504 -8.531 1.00 90.31 129 LYS A CA 1
ATOM 1061 C C . LYS A 1 129 ? 20.216 13.756 -7.048 1.00 90.31 129 LYS A C 1
ATOM 1063 O O . LYS A 1 129 ? 21.354 13.933 -6.607 1.00 90.31 129 LYS A O 1
ATOM 1068 N N . GLU A 1 130 ? 19.135 13.771 -6.284 1.00 83.44 130 GLU A N 1
ATOM 1069 C CA . GLU A 1 130 ? 19.169 13.924 -4.840 1.00 83.44 130 GLU A CA 1
ATOM 1070 C C . GLU A 1 130 ? 19.308 12.555 -4.182 1.00 83.44 130 GLU A C 1
ATOM 1072 O O . GLU A 1 130 ? 18.771 11.555 -4.667 1.00 83.44 130 GLU A O 1
ATOM 1077 N N . LYS A 1 131 ? 20.013 12.500 -3.050 1.00 78.62 131 LYS A N 1
ATOM 1078 C CA . LYS A 1 131 ? 19.999 11.307 -2.210 1.00 78.62 131 LYS A CA 1
ATOM 1079 C C . LYS A 1 131 ? 18.592 11.163 -1.632 1.00 78.62 131 LYS A C 1
ATOM 1081 O O . LYS A 1 131 ? 18.239 11.855 -0.681 1.00 78.62 131 LYS A O 1
ATOM 1086 N N . LEU A 1 132 ? 17.797 10.277 -2.219 1.00 69.75 132 LEU A N 1
ATOM 1087 C CA . LEU A 1 132 ? 16.479 9.954 -1.698 1.00 69.75 132 LEU A CA 1
ATOM 1088 C C . LEU A 1 132 ? 16.627 8.935 -0.580 1.00 69.75 132 LEU A C 1
ATOM 1090 O O . LEU A 1 132 ? 17.158 7.845 -0.778 1.00 69.75 132 LEU A O 1
ATOM 1094 N N . VAL A 1 133 ? 16.130 9.303 0.591 1.00 60.69 133 VAL A N 1
ATOM 1095 C CA . VAL A 1 133 ? 15.826 8.351 1.650 1.00 60.69 133 VAL A CA 1
ATOM 1096 C C . VAL A 1 133 ? 14.338 8.084 1.518 1.00 60.69 133 VAL A C 1
ATOM 1098 O O . VAL A 1 133 ? 13.521 8.914 1.919 1.00 60.69 133 VAL A O 1
ATOM 1101 N N . LEU A 1 134 ? 13.976 6.977 0.862 1.00 60.34 134 LEU A N 1
ATOM 1102 C CA . LEU A 1 134 ? 12.601 6.511 0.955 1.00 60.34 134 LEU A CA 1
ATOM 1103 C C . LEU A 1 134 ? 12.380 6.078 2.398 1.00 60.34 134 LEU A C 1
ATOM 1105 O O . LEU A 1 134 ? 13.184 5.306 2.929 1.00 60.34 134 LEU A O 1
ATOM 1109 N N . PRO A 1 135 ? 11.343 6.591 3.062 1.00 54.22 135 PRO A N 1
ATOM 1110 C CA . PRO A 1 135 ? 11.103 6.182 4.419 1.00 54.22 135 PRO A CA 1
ATOM 1111 C C . PRO A 1 135 ? 10.649 4.719 4.416 1.00 54.22 135 PRO A C 1
ATOM 1113 O O . PRO A 1 135 ? 9.564 4.372 3.948 1.00 54.22 135 PRO A O 1
ATOM 1116 N N . ARG A 1 136 ? 11.524 3.845 4.914 1.00 61.88 136 ARG A N 1
ATOM 1117 C CA . ARG A 1 136 ? 11.234 2.426 5.097 1.00 61.88 136 ARG A CA 1
ATOM 1118 C C . ARG A 1 136 ? 10.460 2.257 6.389 1.00 61.88 136 ARG A C 1
ATOM 1120 O O . ARG A 1 136 ? 11.021 2.031 7.456 1.00 61.88 136 ARG A O 1
ATOM 1127 N N . TYR A 1 137 ? 9.150 2.404 6.293 1.00 66.19 137 TYR A N 1
ATOM 1128 C CA . TYR A 1 137 ? 8.280 2.076 7.407 1.00 66.19 137 TYR A CA 1
ATOM 1129 C C . TYR A 1 137 ? 8.155 0.561 7.489 1.00 66.19 137 TYR A C 1
ATOM 1131 O O . TYR A 1 137 ? 7.468 -0.071 6.683 1.00 66.19 137 TYR A O 1
ATOM 1139 N N . VAL A 1 138 ? 8.853 -0.030 8.453 1.00 68.62 138 VAL A N 1
ATOM 1140 C CA . VAL A 1 138 ? 8.699 -1.452 8.741 1.00 68.62 138 VAL A CA 1
ATOM 1141 C C . VAL A 1 138 ? 7.340 -1.624 9.407 1.00 68.62 138 VAL A C 1
ATOM 1143 O O . VAL A 1 138 ? 7.114 -1.135 10.518 1.00 68.62 138 VAL A O 1
ATOM 1146 N N . LEU A 1 139 ? 6.412 -2.265 8.698 1.00 76.25 139 LEU A N 1
ATOM 1147 C CA . LEU A 1 139 ? 5.136 -2.652 9.280 1.00 76.25 139 LEU A CA 1
ATOM 1148 C C . LEU A 1 139 ? 5.379 -3.721 10.352 1.00 76.25 139 LEU A C 1
ATOM 1150 O O . LEU A 1 139 ? 6.217 -4.603 10.144 1.00 76.25 139 LEU A O 1
ATOM 1154 N N . PRO A 1 140 ? 4.634 -3.688 11.470 1.00 79.56 140 PRO A N 1
ATOM 1155 C CA . PRO A 1 140 ? 4.633 -4.784 12.427 1.00 79.56 140 PRO A CA 1
ATOM 1156 C C . PRO A 1 140 ? 4.369 -6.109 11.712 1.00 79.56 140 PRO A C 1
ATOM 1158 O O . PRO A 1 140 ? 3.412 -6.193 10.939 1.00 79.56 140 PRO A O 1
ATOM 1161 N N . GLU A 1 141 ? 5.147 -7.159 11.997 1.00 80.00 141 GLU A N 1
ATOM 1162 C CA . GLU A 1 141 ? 5.019 -8.451 11.294 1.00 80.00 141 GLU A CA 1
ATOM 1163 C C . GLU A 1 141 ? 3.583 -8.993 11.305 1.00 80.00 141 GLU A C 1
ATOM 1165 O O . GLU A 1 141 ? 3.096 -9.542 10.320 1.00 80.00 141 GLU A O 1
ATOM 1170 N N . ARG A 1 142 ? 2.861 -8.764 12.407 1.00 83.50 142 ARG A N 1
ATOM 1171 C CA . ARG A 1 142 ? 1.451 -9.151 12.585 1.00 83.50 142 ARG A CA 1
ATOM 1172 C C . ARG A 1 142 ? 0.478 -8.490 11.602 1.00 83.50 142 ARG A C 1
ATOM 1174 O O . ARG A 1 142 ? -0.652 -8.948 11.477 1.00 83.50 142 ARG A O 1
ATOM 1181 N N . LEU A 1 143 ? 0.881 -7.401 10.954 1.00 87.00 143 LEU A N 1
ATOM 1182 C CA . LEU A 1 143 ? 0.105 -6.685 9.943 1.00 87.00 143 LEU A CA 1
ATOM 1183 C C . LEU A 1 143 ? 0.535 -7.040 8.511 1.00 87.00 143 LEU A C 1
ATOM 1185 O O . LEU A 1 143 ? -0.172 -6.671 7.567 1.00 87.00 143 LEU A O 1
ATOM 1189 N N . ASN A 1 144 ? 1.645 -7.768 8.335 1.00 80.38 144 ASN A N 1
ATOM 1190 C CA . ASN A 1 144 ? 2.134 -8.167 7.017 1.00 80.38 144 ASN A CA 1
ATOM 1191 C C . ASN A 1 144 ? 1.077 -8.984 6.271 1.00 80.38 144 ASN A C 1
ATOM 1193 O O . ASN A 1 144 ? 0.397 -9.837 6.838 1.00 80.38 144 ASN A O 1
ATOM 1197 N N . GLY A 1 145 ? 0.895 -8.672 4.988 1.00 82.19 145 GLY A N 1
ATOM 1198 C CA . GLY A 1 145 ? -0.128 -9.286 4.139 1.00 82.19 145 GLY A CA 1
ATOM 1199 C C . GLY A 1 145 ? -1.566 -8.830 4.420 1.00 82.19 145 GLY A C 1
ATOM 1200 O O . GLY A 1 145 ? -2.410 -8.950 3.530 1.00 82.19 145 GLY A O 1
ATOM 1201 N N . HIS A 1 146 ? -1.845 -8.227 5.580 1.00 90.50 146 HIS A N 1
ATOM 1202 C CA . HIS A 1 146 ? -3.193 -7.834 6.003 1.00 90.50 146 HIS A CA 1
ATOM 1203 C C . HIS A 1 146 ? -3.461 -6.331 5.996 1.00 90.50 146 HIS A C 1
ATOM 1205 O O . HIS A 1 146 ? -4.617 -5.921 6.019 1.00 90.50 146 HIS A O 1
ATOM 1211 N N . PHE A 1 147 ? -2.429 -5.492 5.989 1.00 90.25 147 PHE A N 1
ATOM 1212 C CA . PHE A 1 147 ? -2.594 -4.043 6.004 1.00 90.25 147 PHE A CA 1
ATOM 1213 C C . PHE A 1 147 ? -2.478 -3.460 4.595 1.00 90.25 147 PHE A C 1
ATOM 1215 O O . PHE A 1 147 ? -1.509 -3.705 3.879 1.00 90.25 147 PHE A O 1
ATOM 1222 N N . ARG A 1 148 ? -3.492 -2.698 4.181 1.00 87.06 148 ARG A N 1
ATOM 1223 C CA . ARG A 1 148 ? -3.536 -1.988 2.899 1.00 87.06 148 ARG A CA 1
ATOM 1224 C C . ARG A 1 148 ? -3.443 -0.498 3.164 1.00 87.06 148 ARG A C 1
ATOM 1226 O O . ARG A 1 148 ? -4.418 0.122 3.596 1.00 87.06 148 ARG A O 1
ATOM 1233 N N . ILE A 1 149 ? -2.263 0.065 2.932 1.00 85.06 149 ILE A N 1
ATOM 1234 C CA . ILE A 1 149 ? -2.012 1.493 3.118 1.00 85.06 149 ILE A CA 1
ATOM 1235 C C . ILE A 1 149 ? -2.865 2.286 2.125 1.00 85.06 149 ILE A C 1
ATOM 1237 O O . ILE A 1 149 ? -2.894 2.018 0.930 1.00 85.06 149 ILE A O 1
ATOM 1241 N N . THR A 1 150 ? -3.565 3.279 2.654 1.00 83.75 150 THR A N 1
ATOM 1242 C CA . THR A 1 150 ? -4.399 4.222 1.901 1.00 83.75 150 THR A CA 1
ATOM 1243 C C . THR A 1 150 ? -3.820 5.628 1.888 1.00 83.75 150 THR A C 1
ATOM 1245 O O . THR A 1 150 ? -4.092 6.389 0.961 1.00 83.75 150 THR A O 1
ATOM 1248 N N . ASP A 1 151 ? -3.025 5.987 2.895 1.00 82.25 151 ASP A N 1
ATOM 1249 C CA . ASP A 1 151 ? -2.474 7.328 3.047 1.00 82.25 151 ASP A CA 1
ATOM 1250 C C . ASP A 1 151 ? -1.145 7.306 3.812 1.00 82.25 151 ASP A C 1
ATOM 1252 O O . ASP A 1 151 ? -0.960 6.481 4.710 1.00 82.25 151 ASP A O 1
ATOM 1256 N N . ILE A 1 152 ? -0.238 8.215 3.452 1.00 81.88 152 ILE A N 1
ATOM 1257 C CA . ILE A 1 152 ? 1.004 8.498 4.183 1.00 81.88 152 ILE A CA 1
ATOM 1258 C C . ILE A 1 152 ? 1.103 10.012 4.331 1.00 81.88 152 ILE A C 1
ATOM 1260 O O . ILE A 1 152 ? 1.207 10.725 3.332 1.00 81.88 152 ILE A O 1
ATOM 1264 N N . ILE A 1 153 ? 1.077 10.497 5.571 1.00 81.19 153 ILE A N 1
ATOM 1265 C CA . ILE A 1 153 ? 1.185 11.923 5.887 1.00 81.19 153 ILE A CA 1
ATOM 1266 C C . ILE A 1 153 ? 2.523 12.163 6.571 1.00 81.19 153 ILE A C 1
ATOM 1268 O O . ILE A 1 153 ? 2.727 11.687 7.683 1.00 81.19 153 ILE A O 1
ATOM 1272 N N . THR A 1 154 ? 3.395 12.952 5.945 1.00 72.38 154 THR A N 1
ATOM 1273 C CA . THR A 1 154 ? 4.693 13.342 6.513 1.00 72.38 154 THR A CA 1
ATOM 1274 C C . THR A 1 154 ? 4.669 14.815 6.925 1.00 72.38 154 THR A C 1
ATOM 1276 O O . THR A 1 154 ? 4.391 15.692 6.103 1.00 72.38 154 THR A O 1
ATOM 1279 N N . ARG A 1 155 ? 4.937 15.095 8.208 1.00 74.25 155 ARG A N 1
ATOM 1280 C CA . ARG A 1 155 ? 5.164 16.445 8.761 1.00 74.25 155 ARG A CA 1
ATOM 1281 C C . ARG A 1 155 ? 6.471 16.467 9.562 1.00 74.25 155 ARG A C 1
ATOM 1283 O O . ARG A 1 155 ? 7.529 16.382 8.954 1.00 74.25 155 ARG A O 1
ATOM 1290 N N . SER A 1 156 ? 6.401 16.599 10.891 1.00 77.31 156 SER A N 1
ATOM 1291 C CA . SER A 1 156 ? 7.510 16.289 11.807 1.00 77.31 156 SER A CA 1
ATOM 1292 C C . SER A 1 156 ? 7.716 14.783 11.917 1.00 77.31 156 SER A C 1
ATOM 1294 O O . SER A 1 156 ? 8.844 14.316 11.918 1.00 77.31 156 SER A O 1
ATOM 1296 N N . ASP A 1 157 ? 6.608 14.051 11.936 1.00 80.12 157 ASP A N 1
ATOM 1297 C CA . ASP A 1 157 ? 6.537 12.600 12.016 1.00 80.12 157 ASP A CA 1
ATOM 1298 C C . ASP A 1 157 ? 5.790 12.086 10.790 1.00 80.12 157 ASP A C 1
ATOM 1300 O O . ASP A 1 157 ? 5.180 12.864 10.037 1.00 80.12 157 ASP A O 1
ATOM 1304 N N . THR A 1 158 ? 5.849 10.779 10.557 1.00 81.81 158 THR A N 1
ATOM 1305 C CA . THR A 1 158 ? 5.066 10.169 9.488 1.00 81.81 158 THR A CA 1
ATOM 1306 C C . THR A 1 158 ? 3.978 9.274 10.027 1.00 81.81 158 THR A C 1
ATOM 1308 O O . THR A 1 158 ? 4.249 8.317 10.737 1.00 81.81 158 THR A O 1
ATOM 1311 N N . VAL A 1 159 ? 2.750 9.514 9.582 1.00 87.00 159 VAL A N 1
ATOM 1312 C CA . VAL A 1 159 ? 1.617 8.642 9.858 1.00 87.00 159 VAL A CA 1
ATOM 1313 C C . VAL A 1 159 ? 1.265 7.824 8.619 1.00 87.00 159 VAL A C 1
ATOM 1315 O O . VAL A 1 159 ? 0.796 8.372 7.618 1.00 87.00 159 VAL A O 1
ATOM 1318 N N . LEU A 1 160 ? 1.437 6.505 8.703 1.00 87.44 160 LEU A N 1
ATOM 1319 C CA . LEU A 1 160 ? 0.838 5.547 7.777 1.00 87.44 160 LEU A CA 1
ATOM 1320 C C . LEU A 1 160 ? -0.608 5.306 8.160 1.00 87.44 160 LEU A C 1
ATOM 1322 O O . LEU A 1 160 ? -0.898 5.065 9.323 1.00 87.44 160 LEU A O 1
ATOM 1326 N N . THR A 1 161 ? -1.520 5.299 7.199 1.00 91.12 161 THR A N 1
ATOM 1327 C CA . THR A 1 161 ? -2.928 4.993 7.445 1.00 91.12 161 THR A CA 1
ATOM 1328 C C . THR A 1 161 ? -3.451 4.022 6.404 1.00 91.12 161 THR A C 1
ATOM 1330 O O . THR A 1 161 ? -3.299 4.246 5.206 1.00 91.12 161 THR A O 1
ATOM 1333 N N . GLY A 1 162 ? -4.139 2.974 6.838 1.00 92.62 162 GLY A N 1
ATOM 1334 C CA . GLY A 1 162 ? -4.659 1.934 5.957 1.00 92.62 162 GLY A CA 1
ATOM 1335 C C . GLY A 1 162 ? -5.841 1.178 6.543 1.00 92.62 162 GLY A C 1
ATOM 1336 O O . GLY A 1 162 ? -6.251 1.423 7.679 1.00 92.62 162 GLY A O 1
ATOM 1337 N N . TYR A 1 163 ? -6.387 0.250 5.764 1.00 95.62 163 TYR A N 1
ATOM 1338 C CA . TYR A 1 163 ? -7.403 -0.692 6.231 1.00 95.62 163 TYR A CA 1
ATOM 1339 C C . TYR A 1 163 ? -6.803 -2.075 6.439 1.00 95.62 163 TYR A C 1
ATOM 1341 O O . TYR A 1 163 ? -5.864 -2.461 5.743 1.00 95.62 163 TYR A O 1
ATOM 1349 N N . LEU A 1 164 ? -7.379 -2.829 7.372 1.00 96.25 164 LEU A N 1
ATOM 1350 C CA . LEU A 1 164 ? -7.162 -4.268 7.403 1.00 96.25 164 LEU A CA 1
ATOM 1351 C C . LEU A 1 164 ? -7.996 -4.964 6.335 1.00 96.25 164 LEU A C 1
ATOM 1353 O O . LEU A 1 164 ? -9.154 -4.613 6.102 1.00 96.25 164 LEU A O 1
ATOM 1357 N N . GLU A 1 165 ? -7.391 -5.970 5.721 1.00 95.75 165 GLU A N 1
ATOM 1358 C CA . GLU A 1 165 ? -7.966 -6.796 4.676 1.00 95.75 165 GLU A CA 1
ATOM 1359 C C . GLU A 1 165 ? -7.487 -8.245 4.836 1.00 95.75 165 GLU A C 1
ATOM 1361 O O . GLU A 1 165 ? -6.331 -8.525 5.162 1.00 95.75 165 GLU A O 1
ATOM 1366 N N . CYS A 1 166 ? -8.395 -9.193 4.641 1.00 94.19 166 CYS A N 1
ATOM 1367 C CA . CYS A 1 166 ? -8.094 -10.617 4.685 1.00 94.19 166 CYS A CA 1
ATOM 1368 C C . CYS A 1 166 ? -9.030 -11.338 3.716 1.00 94.19 166 CYS A C 1
ATOM 1370 O O . CYS A 1 166 ? -10.229 -11.074 3.711 1.00 94.19 166 CYS A O 1
ATOM 1372 N N . CYS A 1 167 ? -8.490 -12.222 2.873 1.00 91.06 167 CYS A N 1
ATOM 1373 C CA . CYS A 1 167 ? -9.259 -12.931 1.839 1.00 91.06 167 CYS A CA 1
ATOM 1374 C C . CYS A 1 167 ? -10.018 -12.001 0.863 1.00 91.06 167 CYS A C 1
ATOM 1376 O O . CYS A 1 167 ? -11.056 -12.387 0.337 1.00 91.06 167 CYS A O 1
ATOM 1378 N N . GLY A 1 168 ? -9.522 -10.777 0.638 1.00 87.31 168 GLY A N 1
ATOM 1379 C CA . GLY A 1 168 ? -10.200 -9.768 -0.188 1.00 87.31 168 GLY A CA 1
ATOM 1380 C C . GLY A 1 168 ? -11.427 -9.122 0.473 1.00 87.31 168 GLY A C 1
ATOM 1381 O O . GLY A 1 168 ? -12.148 -8.373 -0.180 1.00 87.31 168 GLY A O 1
ATOM 1382 N N . ASP A 1 169 ? -11.664 -9.390 1.759 1.00 89.75 169 ASP A N 1
ATOM 1383 C CA . ASP A 1 169 ? -12.758 -8.836 2.554 1.00 89.75 169 ASP A CA 1
ATOM 1384 C C . ASP A 1 169 ? -12.209 -7.960 3.696 1.00 89.75 169 ASP A C 1
ATOM 1386 O O . ASP A 1 169 ? -11.063 -8.093 4.137 1.00 89.75 169 ASP A O 1
ATOM 1390 N N . ARG A 1 170 ? -13.040 -7.035 4.177 1.00 96.50 170 ARG A N 1
ATOM 1391 C CA . ARG A 1 170 ? -12.742 -6.086 5.258 1.00 96.50 170 ARG A CA 1
ATOM 1392 C C . ARG A 1 170 ? -13.669 -6.247 6.460 1.00 96.50 170 ARG A C 1
ATOM 1394 O O . ARG A 1 170 ? -13.617 -5.421 7.366 1.00 96.50 170 ARG A O 1
ATOM 1401 N N . ALA A 1 171 ? -14.528 -7.264 6.483 1.00 98.00 171 ALA A N 1
ATOM 1402 C CA . ALA A 1 171 ? -15.371 -7.566 7.633 1.00 98.00 171 ALA A CA 1
ATOM 1403 C C . ALA A 1 171 ? -14.610 -8.377 8.697 1.00 98.00 171 ALA A C 1
ATOM 1405 O O . ALA A 1 171 ? -14.165 -9.503 8.456 1.00 98.00 171 ALA A O 1
ATOM 1406 N N . PHE A 1 172 ? -14.496 -7.813 9.902 1.00 98.50 172 PHE A N 1
ATOM 1407 C CA . PHE A 1 172 ? -13.868 -8.470 11.047 1.00 98.50 172 PHE A CA 1
ATOM 1408 C C . PHE A 1 172 ? -14.774 -8.468 12.274 1.00 98.50 172 PHE A C 1
ATOM 1410 O O . PHE A 1 172 ? -15.369 -7.446 12.624 1.00 98.50 172 PHE A O 1
ATOM 1417 N N . GLU A 1 173 ? -14.807 -9.590 12.987 1.00 98.25 173 GLU A N 1
ATOM 1418 C CA . GLU A 1 173 ? -15.227 -9.608 14.383 1.00 98.25 173 GLU A CA 1
ATOM 1419 C C . GLU A 1 173 ? -14.084 -9.075 15.252 1.00 98.25 173 GLU A C 1
ATOM 1421 O O . GLU A 1 173 ? -12.931 -9.485 15.106 1.00 98.25 173 GLU A O 1
ATOM 1426 N N . VAL A 1 174 ? -14.388 -8.162 16.174 1.00 97.44 174 VAL A N 1
ATOM 1427 C CA . VAL A 1 174 ? -13.366 -7.502 16.997 1.00 97.44 174 VAL A CA 1
ATOM 1428 C C . VAL A 1 174 ? -13.446 -7.986 18.435 1.00 97.44 174 VAL A C 1
ATOM 1430 O O . VAL A 1 174 ? -14.505 -7.907 19.062 1.00 97.44 174 VAL A O 1
ATOM 1433 N N . PHE A 1 175 ? -12.309 -8.418 18.974 1.00 95.31 175 PHE A N 1
ATOM 1434 C CA . PHE A 1 175 ? -12.155 -8.856 20.355 1.00 95.31 175 PHE A CA 1
ATOM 1435 C C . PHE A 1 175 ? -11.144 -7.980 21.092 1.00 95.31 175 PHE A C 1
ATOM 1437 O O . PHE A 1 175 ? -10.139 -7.557 20.520 1.00 95.31 175 PHE A O 1
ATOM 1444 N N . TYR A 1 176 ? -11.388 -7.708 22.373 1.00 93.56 176 TYR A N 1
ATOM 1445 C CA . TYR A 1 176 ? -10.486 -6.899 23.190 1.00 93.56 176 TYR A CA 1
ATOM 1446 C C . TYR A 1 176 ? -10.406 -7.347 24.656 1.00 93.56 176 TYR A C 1
ATOM 1448 O O . TYR A 1 176 ? -11.344 -7.912 25.219 1.00 93.56 176 TYR A O 1
ATOM 1456 N N . ASP A 1 177 ? -9.268 -7.066 25.290 1.00 90.50 177 ASP A N 1
ATOM 1457 C CA . ASP A 1 177 ? -9.115 -7.058 26.747 1.00 90.50 177 ASP A CA 1
ATOM 1458 C C . ASP A 1 177 ? -8.633 -5.679 27.165 1.00 90.50 177 ASP A C 1
ATOM 1460 O O . ASP A 1 177 ? -7.450 -5.355 27.084 1.00 90.50 177 ASP A O 1
ATOM 1464 N N . ALA A 1 178 ? -9.597 -4.832 27.493 1.00 91.25 178 ALA A N 1
ATOM 1465 C CA . ALA A 1 178 ? -9.405 -3.433 27.818 1.00 91.25 178 ALA A CA 1
ATOM 1466 C C . ALA A 1 178 ? -10.689 -2.890 28.451 1.00 91.25 178 ALA A C 1
ATOM 1468 O O . ALA A 1 178 ? -11.764 -3.493 28.361 1.00 91.25 178 ALA A O 1
ATOM 1469 N N . LYS A 1 179 ? -10.607 -1.707 29.060 1.00 92.12 179 LYS A N 1
ATOM 1470 C CA . LYS A 1 179 ? -11.785 -1.005 29.568 1.00 92.12 179 LYS A CA 1
ATOM 1471 C C . LYS A 1 179 ? -12.399 -0.143 28.466 1.00 92.12 179 LYS A C 1
ATOM 1473 O O . LYS A 1 179 ? -11.826 0.882 28.106 1.00 92.12 179 LYS A O 1
ATOM 1478 N N . LEU A 1 180 ? -13.592 -0.505 27.996 1.00 94.19 180 LEU A N 1
ATOM 1479 C CA . LEU A 1 180 ? -14.385 0.326 27.085 1.00 94.19 180 LEU A CA 1
ATOM 1480 C C . LEU A 1 180 ? -15.085 1.451 27.860 1.00 94.19 180 LEU A C 1
ATOM 1482 O O . LEU A 1 180 ? -15.827 1.188 28.809 1.00 94.19 180 LEU A O 1
ATOM 1486 N N . LYS A 1 181 ? -14.872 2.707 27.461 1.00 93.75 181 LYS A N 1
ATOM 1487 C CA . LYS A 1 181 ? -15.584 3.873 28.008 1.00 93.75 181 LYS A CA 1
ATOM 1488 C C . LYS A 1 181 ? -16.279 4.647 26.898 1.00 93.75 181 LYS A C 1
ATOM 1490 O O . LYS A 1 181 ? -15.786 4.706 25.777 1.00 93.75 181 LYS A O 1
ATOM 1495 N N . ARG A 1 182 ? -17.400 5.279 27.251 1.00 93.94 182 ARG A N 1
ATOM 1496 C CA . ARG A 1 182 ? -18.109 6.237 26.402 1.00 93.94 182 ARG A CA 1
ATOM 1497 C C . ARG A 1 182 ? -17.882 7.653 26.933 1.00 93.94 182 ARG A C 1
ATOM 1499 O O . ARG A 1 182 ? -18.126 7.899 28.113 1.00 93.94 182 ARG A O 1
ATOM 1506 N N . SER A 1 183 ? -17.421 8.565 26.084 1.00 87.31 183 SER A N 1
ATOM 1507 C CA . SER A 1 183 ? -17.273 9.984 26.407 1.00 87.31 183 SER A CA 1
ATOM 1508 C C . SER A 1 183 ? -18.634 10.688 26.462 1.00 87.31 183 SER A C 1
ATOM 1510 O O . SER A 1 183 ? -19.655 10.165 26.007 1.00 87.31 183 SER A O 1
ATOM 1512 N N . TRP A 1 184 ? -18.657 11.909 26.996 1.00 85.06 184 TRP A N 1
ATOM 1513 C CA . TRP A 1 184 ? -19.879 12.713 27.092 1.00 85.06 184 TRP A CA 1
ATOM 1514 C C . TRP A 1 184 ? -20.438 13.129 25.716 1.00 85.06 184 TRP A C 1
ATOM 1516 O O . TRP A 1 184 ? -21.652 13.228 25.566 1.00 85.06 184 TRP A O 1
ATOM 1526 N N . ILE A 1 185 ? -19.580 13.269 24.695 1.00 84.31 185 ILE A N 1
ATOM 1527 C CA . ILE A 1 185 ? -19.982 13.471 23.287 1.00 84.31 185 ILE A CA 1
ATOM 1528 C C . ILE A 1 185 ? -20.353 12.162 22.566 1.00 84.31 185 ILE A C 1
ATOM 1530 O O . ILE A 1 185 ? -20.695 12.165 21.387 1.00 84.31 185 ILE A O 1
ATOM 1534 N N . GLY A 1 186 ? -20.335 11.027 23.271 1.00 83.06 186 GLY A N 1
ATOM 1535 C CA . GLY A 1 186 ? -20.793 9.738 22.757 1.00 83.06 186 GLY A CA 1
ATOM 1536 C C . GLY A 1 186 ? -19.770 8.950 21.940 1.00 83.06 186 GLY A C 1
ATOM 1537 O O . GLY A 1 186 ? -20.165 8.032 21.218 1.00 83.06 186 GLY A O 1
ATOM 1538 N N . GLU A 1 187 ? -18.485 9.273 22.060 1.00 89.38 187 GLU A N 1
ATOM 1539 C CA . GLU A 1 187 ? -17.395 8.494 21.465 1.00 89.38 187 GLU A CA 1
ATOM 1540 C C . GLU A 1 187 ? -17.004 7.325 22.361 1.00 89.38 187 GLU A C 1
ATOM 1542 O O . GLU A 1 187 ? -17.121 7.409 23.580 1.00 89.38 187 GLU A O 1
ATOM 1547 N N . TYR A 1 188 ? -16.554 6.231 21.756 1.00 93.69 188 TYR A N 1
ATOM 1548 C CA . TYR A 1 188 ? -16.159 5.017 22.459 1.00 93.69 188 TYR A CA 1
ATOM 1549 C C . TYR A 1 188 ? -14.657 4.804 22.307 1.00 93.69 188 TYR A C 1
ATOM 1551 O O . TYR A 1 188 ? -14.167 4.821 21.179 1.00 93.69 188 TYR A O 1
ATOM 1559 N N . SER A 1 189 ? -13.970 4.554 23.421 1.00 94.94 189 SER A N 1
ATOM 1560 C CA . SER A 1 189 ? -12.521 4.324 23.453 1.00 94.94 189 SER A CA 1
ATOM 1561 C C . SER A 1 189 ? -12.160 3.215 24.436 1.00 94.94 189 SER A C 1
ATOM 1563 O O . SER A 1 189 ? -12.771 3.081 25.504 1.00 94.94 189 SER A O 1
ATOM 1565 N N . LEU A 1 190 ? -11.168 2.417 24.062 1.00 94.38 190 LEU A N 1
ATOM 1566 C CA . LEU A 1 190 ? -10.564 1.375 24.876 1.00 94.38 190 LEU A CA 1
ATOM 1567 C C . LEU A 1 190 ? -9.361 1.944 25.624 1.00 94.38 190 LEU A C 1
ATOM 1569 O O . LEU A 1 190 ? -8.527 2.633 25.050 1.00 94.38 190 LEU A O 1
ATOM 1573 N N . TYR A 1 191 ? -9.274 1.625 26.911 1.00 90.38 191 TYR A N 1
ATOM 1574 C CA . TYR A 1 191 ? -8.162 2.009 27.775 1.00 90.38 191 TYR A CA 1
ATOM 1575 C C . TYR A 1 191 ? -7.503 0.758 28.341 1.00 90.38 191 TYR A C 1
ATOM 1577 O O . TYR A 1 191 ? -8.206 -0.155 28.796 1.00 90.38 191 TYR A O 1
ATOM 1585 N N . ALA A 1 192 ? -6.170 0.739 28.353 1.00 87.50 192 ALA A N 1
ATOM 1586 C CA . ALA A 1 192 ? -5.400 -0.326 28.980 1.00 87.50 192 ALA A CA 1
ATOM 1587 C C . ALA A 1 192 ? -5.824 -0.525 30.445 1.00 87.50 192 ALA A C 1
ATOM 1589 O O . ALA A 1 192 ? -6.185 0.418 31.157 1.00 87.50 192 ALA A O 1
ATOM 1590 N N . THR A 1 193 ? -5.820 -1.780 30.885 1.00 85.25 193 THR A N 1
ATOM 1591 C CA . THR A 1 193 ? -6.058 -2.151 32.285 1.00 85.25 193 THR A CA 1
ATOM 1592 C C . THR A 1 193 ? -4.733 -2.477 32.972 1.00 85.25 193 THR A C 1
ATOM 1594 O O . THR A 1 193 ? -3.684 -2.452 32.338 1.00 85.25 193 THR A O 1
ATOM 1597 N N . ALA A 1 194 ? -4.763 -2.853 34.255 1.00 81.44 194 ALA A N 1
ATOM 1598 C CA . ALA A 1 194 ? -3.573 -3.373 34.937 1.00 81.44 194 ALA A CA 1
ATOM 1599 C C . ALA A 1 194 ? -2.979 -4.630 34.259 1.00 81.44 194 ALA A C 1
ATOM 1601 O O . ALA A 1 194 ? -1.794 -4.900 34.426 1.00 81.44 194 ALA A O 1
ATOM 1602 N N . ARG A 1 195 ? -3.791 -5.366 33.481 1.00 77.44 195 ARG A N 1
ATOM 1603 C CA . ARG A 1 195 ? -3.383 -6.532 32.673 1.00 77.44 195 ARG A CA 1
ATOM 1604 C C . ARG A 1 195 ? -2.867 -6.157 31.276 1.00 77.44 195 ARG A C 1
ATOM 1606 O O . ARG A 1 195 ? -2.508 -7.028 30.495 1.00 77.44 195 ARG A O 1
ATOM 1613 N N . GLY A 1 196 ? -2.854 -4.866 30.943 1.00 82.25 196 GLY A N 1
ATOM 1614 C CA . GLY A 1 196 ? -2.514 -4.356 29.617 1.00 82.25 196 GLY A CA 1
ATOM 1615 C C . GLY A 1 196 ? -3.734 -4.150 28.716 1.00 82.25 196 GLY A C 1
ATOM 1616 O O . GLY A 1 196 ? -4.874 -4.028 29.190 1.00 82.25 196 GLY A O 1
ATOM 1617 N N . LEU A 1 197 ? -3.460 -4.060 27.414 1.00 86.69 197 LEU A N 1
ATOM 1618 C CA . LEU A 1 197 ? -4.432 -3.924 26.332 1.00 86.69 197 LEU A CA 1
ATOM 1619 C C . LEU A 1 197 ? -4.179 -5.026 25.301 1.00 86.69 197 LEU A C 1
ATOM 1621 O O . LEU A 1 197 ? -3.065 -5.175 24.798 1.00 86.69 197 LEU A O 1
ATOM 1625 N N . ALA A 1 198 ? -5.226 -5.782 24.978 1.00 89.69 198 ALA A N 1
ATOM 1626 C CA . ALA A 1 198 ? -5.236 -6.682 23.830 1.00 89.69 198 ALA A CA 1
ATOM 1627 C C . ALA A 1 198 ? -6.338 -6.259 22.856 1.00 89.69 198 ALA A C 1
ATOM 1629 O O . ALA A 1 198 ? -7.452 -5.949 23.286 1.00 89.69 198 ALA A O 1
ATOM 1630 N N . PHE A 1 199 ? -6.033 -6.263 21.560 1.00 92.62 199 PHE A N 1
ATOM 1631 C CA . PHE A 1 199 ? -6.968 -5.948 20.484 1.00 92.62 199 PHE A CA 1
ATOM 1632 C C . PHE A 1 199 ? -6.732 -6.892 19.303 1.00 92.62 199 PHE A C 1
ATOM 1634 O O . PHE A 1 199 ? -5.647 -6.922 18.718 1.00 92.62 199 PHE A O 1
ATOM 1641 N N . LEU A 1 200 ? -7.754 -7.670 18.960 1.00 94.06 200 LEU A N 1
ATOM 1642 C CA . LEU A 1 200 ? -7.707 -8.725 17.956 1.00 94.06 200 LEU A CA 1
ATOM 1643 C C . LEU A 1 200 ? -8.847 -8.547 16.961 1.00 94.06 200 LEU A C 1
ATOM 1645 O O . LEU A 1 200 ? -9.987 -8.287 17.344 1.00 94.06 200 LEU A O 1
ATOM 1649 N N . ALA A 1 201 ? -8.532 -8.736 15.687 1.00 96.44 201 ALA A N 1
ATOM 1650 C CA . ALA A 1 201 ? -9.494 -8.803 14.603 1.00 96.44 201 ALA A CA 1
ATOM 1651 C C . ALA A 1 201 ? -9.537 -10.233 14.063 1.00 96.44 201 ALA A C 1
ATOM 1653 O O . ALA A 1 201 ? -8.500 -10.794 13.717 1.00 96.44 201 ALA A O 1
ATOM 1654 N N . ARG A 1 202 ? -10.724 -10.829 13.988 1.00 96.62 202 ARG A N 1
ATOM 1655 C CA . ARG A 1 202 ? -10.941 -12.133 13.362 1.00 96.62 202 ARG A CA 1
ATOM 1656 C C . ARG A 1 202 ? -11.674 -11.935 12.046 1.00 96.62 202 ARG A C 1
ATOM 1658 O O . ARG A 1 202 ? -12.738 -11.323 12.034 1.00 96.62 202 ARG A O 1
ATOM 1665 N N . CYS A 1 203 ? -11.107 -12.422 10.947 1.00 97.25 203 CYS A N 1
ATOM 1666 C CA . CYS A 1 203 ? -11.726 -12.321 9.628 1.00 97.25 203 CYS A CA 1
ATOM 1667 C C . CYS A 1 203 ? -13.071 -13.059 9.621 1.00 97.25 203 CYS A C 1
ATOM 1669 O O . CYS A 1 203 ? -13.120 -14.243 9.959 1.00 97.25 203 CYS A O 1
ATOM 1671 N N . ALA A 1 204 ? -14.145 -12.382 9.204 1.00 96.19 204 ALA A N 1
ATOM 1672 C CA . ALA A 1 204 ? -15.479 -12.980 9.129 1.00 96.19 204 ALA A CA 1
ATOM 1673 C C . ALA A 1 204 ? -15.573 -14.094 8.066 1.00 96.19 204 ALA A C 1
ATOM 1675 O O . ALA A 1 204 ? -16.400 -14.994 8.188 1.00 96.19 204 ALA A O 1
ATOM 1676 N N . SER A 1 205 ? -14.700 -14.059 7.052 1.00 95.50 205 SER A N 1
ATOM 1677 C CA . SER A 1 205 ? -14.691 -15.021 5.945 1.00 95.50 205 SER A CA 1
ATOM 1678 C C . SER A 1 205 ? -13.919 -16.312 6.260 1.00 95.50 205 SER A C 1
ATOM 1680 O O . SER A 1 205 ? -14.439 -17.403 6.039 1.00 95.50 205 SER A O 1
ATOM 1682 N N . CYS A 1 206 ? -12.686 -16.224 6.778 1.00 96.12 206 CYS A N 1
ATOM 1683 C CA . CYS A 1 206 ? -11.833 -17.405 7.006 1.00 96.12 206 CYS A CA 1
ATOM 1684 C C . CYS A 1 206 ? -11.627 -17.773 8.483 1.00 96.12 206 CYS A C 1
ATOM 1686 O O . CYS A 1 206 ? -11.056 -18.821 8.777 1.00 96.12 206 CYS A O 1
ATOM 1688 N N . GLY A 1 207 ? -12.045 -16.918 9.422 1.00 94.69 207 GLY A N 1
ATOM 1689 C CA . GLY A 1 207 ? -11.797 -17.103 10.854 1.00 94.69 207 GLY A CA 1
ATOM 1690 C C . GLY A 1 207 ? -10.350 -16.845 11.297 1.00 94.69 207 GLY A C 1
ATOM 1691 O O . GLY A 1 207 ? -10.053 -16.997 12.480 1.00 94.69 207 GLY A O 1
ATOM 1692 N N . GLY A 1 208 ? -9.458 -16.445 10.383 1.00 92.81 208 GLY A N 1
ATOM 1693 C CA . GLY A 1 208 ? -8.072 -16.088 10.690 1.00 92.81 208 GLY A CA 1
ATOM 1694 C C . GLY A 1 208 ? -7.985 -14.898 11.647 1.00 92.81 208 GLY A C 1
ATOM 1695 O O . GLY A 1 208 ? -8.775 -13.957 11.553 1.00 92.81 208 GLY A O 1
ATOM 1696 N N . GLU A 1 209 ? -7.033 -14.945 12.578 1.00 92.81 209 GLU A N 1
ATOM 1697 C CA . GLU A 1 209 ? -6.868 -13.933 13.624 1.00 92.81 209 GLU A CA 1
ATOM 1698 C C . GLU A 1 209 ? -5.660 -13.033 13.360 1.00 92.81 209 GLU A C 1
ATOM 1700 O O . GLU A 1 209 ? -4.543 -13.510 13.181 1.00 92.81 209 GLU A O 1
ATOM 1705 N N . ILE A 1 210 ? -5.882 -11.723 13.433 1.00 92.12 210 ILE A N 1
ATOM 1706 C CA . ILE A 1 210 ? -4.861 -10.681 13.367 1.00 92.12 210 ILE A CA 1
ATOM 1707 C C . ILE A 1 210 ? -4.820 -10.006 14.736 1.00 92.12 210 ILE A C 1
ATOM 1709 O O . ILE A 1 210 ? -5.784 -9.370 15.173 1.00 92.12 210 ILE A O 1
ATOM 1713 N N . ARG A 1 211 ? -3.702 -10.144 15.446 1.00 90.62 211 ARG A N 1
ATOM 1714 C CA . ARG A 1 211 ? -3.491 -9.505 16.752 1.00 90.62 211 ARG A CA 1
ATOM 1715 C C . ARG A 1 211 ? -2.890 -8.125 16.518 1.00 90.62 211 ARG A C 1
ATOM 1717 O O . ARG A 1 211 ? -1.684 -8.026 16.361 1.00 90.62 211 ARG A O 1
ATOM 1724 N N . LEU A 1 212 ? -3.712 -7.074 16.465 1.00 88.62 212 LEU A N 1
ATOM 1725 C CA . LEU A 1 212 ? -3.217 -5.712 16.214 1.00 88.62 212 LEU A CA 1
ATOM 1726 C C . LEU A 1 212 ? -2.397 -5.186 17.392 1.00 88.62 212 LEU A C 1
ATOM 1728 O O . LEU A 1 212 ? -1.411 -4.490 17.173 1.00 88.62 212 LEU A O 1
ATOM 1732 N N . LEU A 1 213 ? -2.828 -5.493 18.621 1.00 86.62 213 LEU A N 1
ATOM 1733 C CA . LEU A 1 213 ? -2.141 -5.118 19.855 1.00 86.62 213 LEU A CA 1
ATOM 1734 C C . LEU A 1 213 ? -2.199 -6.258 20.862 1.00 86.62 213 LEU A C 1
ATOM 1736 O O . LEU A 1 213 ? -3.259 -6.850 21.088 1.00 86.62 213 LEU A O 1
ATOM 1740 N N . ASN A 1 214 ? -1.065 -6.539 21.497 1.00 77.19 214 ASN A N 1
ATOM 1741 C CA . ASN A 1 214 ? -0.983 -7.461 22.618 1.00 77.19 214 ASN A CA 1
ATOM 1742 C C . ASN A 1 214 ? 0.131 -7.029 23.576 1.00 77.19 214 ASN A C 1
ATOM 1744 O O . ASN A 1 214 ? 1.254 -7.514 23.488 1.00 77.19 214 ASN A O 1
ATOM 1748 N N . CYS A 1 215 ? -0.201 -6.136 24.504 1.00 70.12 215 CYS A N 1
ATOM 1749 C CA . CYS A 1 215 ? 0.731 -5.618 25.509 1.00 70.12 215 CYS A CA 1
ATOM 1750 C C . CYS A 1 215 ? 0.514 -6.297 26.875 1.00 70.12 215 CYS A C 1
ATOM 1752 O O . CYS A 1 215 ? 0.593 -5.652 27.921 1.00 70.12 215 CYS A O 1
ATOM 1754 N N . ARG A 1 216 ? 0.138 -7.584 26.878 1.00 66.44 216 ARG A N 1
ATOM 1755 C CA . ARG A 1 216 ? -0.003 -8.382 28.107 1.00 66.44 216 ARG A CA 1
ATOM 1756 C C . ARG A 1 216 ? 1.362 -8.872 28.594 1.00 66.44 216 ARG A C 1
ATOM 1758 O O . ARG A 1 216 ? 2.268 -9.085 27.795 1.00 66.44 216 ARG A O 1
ATOM 1765 N N . ARG A 1 217 ? 1.482 -9.125 29.902 1.00 59.06 217 ARG A N 1
ATOM 1766 C CA . ARG A 1 217 ? 2.642 -9.844 30.458 1.00 59.06 217 ARG A CA 1
ATOM 1767 C C . ARG A 1 217 ? 2.639 -11.289 29.956 1.00 59.06 217 ARG A C 1
ATOM 1769 O O . ARG A 1 217 ? 1.572 -11.900 29.875 1.00 59.06 217 ARG A O 1
ATOM 1776 N N . GLU A 1 218 ? 3.823 -11.832 29.663 1.00 53.97 218 GLU A N 1
ATOM 1777 C CA . GLU A 1 218 ? 4.009 -13.182 29.097 1.00 53.97 218 GLU A CA 1
ATOM 1778 C C . GLU A 1 218 ? 3.292 -14.293 29.895 1.00 53.97 218 GLU A C 1
ATOM 1780 O O . GLU A 1 218 ? 2.819 -15.281 29.337 1.00 53.97 218 GLU A O 1
ATOM 1785 N N . GLU A 1 219 ? 3.130 -14.097 31.201 1.00 52.19 219 GLU A N 1
ATOM 1786 C CA . GLU A 1 219 ? 2.516 -15.048 32.134 1.00 52.19 219 GLU A CA 1
ATOM 1787 C C . GLU A 1 219 ? 0.974 -15.128 32.023 1.00 52.19 219 GLU A C 1
ATOM 1789 O O . GLU A 1 219 ? 0.370 -16.088 32.500 1.00 52.19 219 GLU A O 1
ATOM 1794 N N . GLU A 1 220 ? 0.312 -14.162 31.366 1.00 54.00 220 GLU A N 1
ATOM 1795 C CA . GLU A 1 220 ? -1.159 -14.054 31.278 1.00 54.00 220 GLU A CA 1
ATOM 1796 C C . GLU A 1 220 ? -1.737 -14.434 29.895 1.00 54.00 220 GLU A C 1
ATOM 1798 O O . GLU A 1 220 ? -2.923 -14.212 29.618 1.00 54.00 220 GLU A O 1
ATOM 1803 N N . LEU A 1 221 ? -0.934 -15.061 29.025 1.00 53.97 221 LEU A N 1
ATOM 1804 C CA . LEU A 1 221 ? -1.285 -15.510 27.661 1.00 53.97 221 LEU A CA 1
ATOM 1805 C C . LEU A 1 221 ? -2.362 -16.615 27.578 1.00 53.97 221 LEU A C 1
ATOM 1807 O O . LEU A 1 221 ? -2.510 -17.264 26.541 1.00 53.97 221 LEU A O 1
ATOM 1811 N N . THR A 1 222 ? -3.157 -16.817 28.633 1.00 52.38 222 THR A N 1
ATOM 1812 C CA . THR A 1 222 ? -4.350 -17.672 28.577 1.00 52.38 222 THR A CA 1
ATOM 1813 C C . THR A 1 222 ? -5.223 -17.278 27.377 1.00 52.38 222 THR A C 1
ATOM 1815 O O . THR A 1 222 ? -5.480 -16.102 27.108 1.00 52.38 222 THR A O 1
ATOM 1818 N N . SER A 1 223 ? -5.613 -18.287 26.601 1.00 55.62 223 SER A N 1
ATOM 1819 C CA . SER A 1 223 ? -5.875 -18.229 25.156 1.00 55.62 223 SER A CA 1
ATOM 1820 C C . SER A 1 223 ? -7.133 -17.471 24.706 1.00 55.62 223 SER A C 1
ATOM 1822 O O . SER A 1 223 ? -7.435 -17.469 23.514 1.00 55.62 223 SER A O 1
ATOM 1824 N N . ALA A 1 224 ? -7.856 -16.797 25.604 1.00 65.56 224 ALA A N 1
ATOM 1825 C CA . ALA A 1 224 ? -9.098 -16.104 25.273 1.00 65.56 224 ALA A CA 1
ATOM 1826 C C . ALA A 1 224 ? -9.017 -14.602 25.581 1.00 65.56 224 ALA A C 1
ATOM 1828 O O . ALA A 1 224 ? -8.784 -14.171 26.713 1.00 65.56 224 ALA A O 1
ATOM 1829 N N . ILE A 1 225 ? -9.250 -13.788 24.554 1.00 70.06 225 ILE A N 1
ATOM 1830 C CA . ILE A 1 225 ? -9.556 -12.366 24.710 1.00 70.06 225 ILE A CA 1
ATOM 1831 C C . ILE A 1 225 ? -11.052 -12.274 25.079 1.00 70.06 225 ILE A C 1
ATOM 1833 O O . ILE A 1 225 ? -11.880 -12.803 24.339 1.00 70.06 225 ILE A O 1
ATOM 1837 N N . PRO A 1 226 ? -11.419 -11.684 26.231 1.00 77.19 226 PRO A N 1
ATOM 1838 C CA . PRO A 1 226 ? -12.696 -11.961 26.890 1.00 77.19 226 PRO A CA 1
ATOM 1839 C C . PRO A 1 226 ? -13.891 -11.181 26.335 1.00 77.19 226 PRO A C 1
ATOM 1841 O O . PRO A 1 226 ? -15.031 -11.579 26.577 1.00 77.19 226 PRO A O 1
ATOM 1844 N N . HIS A 1 227 ? -13.671 -10.058 25.649 1.00 91.06 227 HIS A N 1
ATOM 1845 C CA . HIS A 1 227 ? -14.759 -9.195 25.194 1.00 91.06 227 HIS A CA 1
ATOM 1846 C C . HIS A 1 227 ? -14.834 -9.146 23.677 1.00 91.06 227 HIS A C 1
ATOM 1848 O O . HIS A 1 227 ? -13.808 -9.060 23.011 1.00 91.06 227 HIS A O 1
ATOM 1854 N N . GLN A 1 228 ? -16.058 -9.144 23.152 1.00 95.69 228 GLN A N 1
ATOM 1855 C CA . GLN A 1 228 ? -16.357 -8.885 21.749 1.00 95.69 228 GLN A CA 1
ATOM 1856 C C . GLN A 1 228 ? -17.009 -7.507 21.613 1.00 95.69 228 GLN A C 1
ATOM 1858 O O . GLN A 1 228 ? -17.828 -7.101 22.443 1.00 95.69 228 GLN A O 1
ATOM 1863 N N . LEU A 1 229 ? -16.632 -6.774 20.571 1.00 97.00 229 LEU A N 1
ATOM 1864 C CA . LEU A 1 229 ? -17.200 -5.473 20.253 1.00 97.00 229 LEU A CA 1
ATOM 1865 C C . LEU A 1 229 ? -18.533 -5.638 19.516 1.00 97.00 229 LEU A C 1
ATOM 1867 O O . LEU A 1 229 ? -18.629 -6.366 18.531 1.00 97.00 229 LEU A O 1
ATOM 1871 N N . PHE A 1 230 ? -19.543 -4.884 19.944 1.00 97.38 230 PHE A N 1
ATOM 1872 C CA . PHE A 1 230 ? -20.834 -4.789 19.264 1.00 97.38 230 PHE A CA 1
ATOM 1873 C C . PHE A 1 230 ? -21.146 -3.334 18.935 1.00 97.38 230 PHE A C 1
ATOM 1875 O O . PHE A 1 230 ? -20.862 -2.420 19.711 1.00 97.38 230 PHE A O 1
ATOM 1882 N N . CYS A 1 231 ? -21.744 -3.105 17.769 1.00 97.38 231 CYS A N 1
ATOM 1883 C CA . CYS A 1 231 ? -22.065 -1.771 17.299 1.00 97.38 231 CYS A CA 1
ATOM 1884 C C . CYS A 1 231 ? -23.108 -1.134 18.229 1.00 97.38 231 CYS A C 1
ATOM 1886 O O . CYS A 1 231 ? -24.221 -1.655 18.332 1.00 97.38 231 CYS A O 1
ATOM 1888 N N . PRO A 1 232 ? -22.838 0.042 18.823 1.00 95.12 232 PRO A N 1
ATOM 1889 C CA . PRO A 1 232 ? -23.770 0.674 19.756 1.00 95.12 232 PRO A CA 1
ATOM 1890 C C . PRO A 1 232 ? -25.060 1.178 19.089 1.00 95.12 232 PRO A C 1
ATOM 1892 O O . PRO A 1 232 ? -25.997 1.554 19.786 1.00 95.12 232 PRO A O 1
ATOM 1895 N N . LYS A 1 233 ? -25.112 1.224 17.748 1.00 95.56 233 LYS A N 1
ATOM 1896 C CA . LYS A 1 233 ? -26.286 1.663 16.977 1.00 95.56 233 LYS A CA 1
ATOM 1897 C C . LYS A 1 233 ? -27.203 0.506 16.572 1.00 95.56 233 LYS A C 1
ATOM 1899 O O . LYS A 1 233 ? -28.414 0.671 16.623 1.00 95.56 233 LYS A O 1
ATOM 1904 N N . CYS A 1 234 ? -26.650 -0.625 16.127 1.00 97.88 234 CYS A N 1
ATOM 1905 C CA . CYS A 1 234 ? -27.435 -1.722 15.536 1.00 97.88 234 CYS A CA 1
ATOM 1906 C C . CYS A 1 234 ? -27.184 -3.107 16.153 1.00 97.88 234 CYS A C 1
ATOM 1908 O O . CYS A 1 234 ? -27.821 -4.071 15.741 1.00 97.88 234 CYS A O 1
ATOM 1910 N N . GLY A 1 235 ? -26.250 -3.233 17.100 1.00 97.62 235 GLY A N 1
ATOM 1911 C CA . GLY A 1 235 ? -25.935 -4.495 17.776 1.00 97.62 235 GLY A CA 1
ATOM 1912 C C . GLY A 1 235 ? -25.186 -5.532 16.933 1.00 97.62 235 GLY A C 1
ATOM 1913 O O . GLY A 1 235 ? -24.911 -6.612 17.438 1.00 97.62 235 GLY A O 1
ATOM 1914 N N . LYS A 1 236 ? -24.840 -5.240 15.673 1.00 98.38 236 LYS A N 1
ATOM 1915 C CA . LYS A 1 236 ? -24.000 -6.113 14.830 1.00 98.38 236 LYS A CA 1
ATOM 1916 C C . LYS A 1 236 ? -22.526 -6.040 15.241 1.00 98.38 236 LYS A C 1
ATOM 1918 O O . LYS A 1 236 ? -22.104 -5.040 15.818 1.00 98.38 236 LYS A O 1
ATOM 1923 N N . ASN A 1 237 ? -21.762 -7.085 14.952 1.00 97.56 237 ASN A N 1
ATOM 1924 C CA . ASN A 1 237 ? -20.410 -7.323 15.476 1.00 97.56 237 ASN A CA 1
ATOM 1925 C C . ASN A 1 237 ? -19.302 -7.328 14.410 1.00 97.56 237 ASN A C 1
ATOM 1927 O O . ASN A 1 237 ? -18.140 -7.513 14.757 1.00 97.56 237 ASN A O 1
ATOM 1931 N N . GLU A 1 238 ? -19.646 -7.100 13.145 1.00 98.56 238 GLU A N 1
ATOM 1932 C CA . GLU A 1 238 ? -18.681 -6.990 12.053 1.00 98.56 238 GLU A CA 1
ATOM 1933 C C . GLU A 1 238 ? -18.301 -5.529 11.799 1.00 98.56 238 GLU A C 1
ATOM 1935 O O . GLU A 1 238 ? -19.164 -4.642 11.676 1.00 98.56 238 GLU A O 1
ATOM 1940 N N . PHE A 1 239 ? -16.996 -5.288 11.710 1.00 98.69 239 PHE A N 1
ATOM 1941 C CA . PHE A 1 239 ? -16.410 -3.972 11.511 1.00 98.69 239 PHE A CA 1
ATOM 1942 C C . PHE A 1 239 ? -15.294 -4.004 10.469 1.00 98.69 239 PHE A C 1
ATOM 1944 O O . PHE A 1 239 ? -14.466 -4.911 10.467 1.00 98.69 239 PHE A O 1
ATOM 1951 N N . ALA A 1 240 ? -15.230 -2.950 9.660 1.00 98.38 240 ALA A N 1
ATOM 1952 C CA . ALA A 1 240 ? -14.037 -2.582 8.919 1.00 98.38 240 ALA A CA 1
ATOM 1953 C C . ALA A 1 240 ? -13.107 -1.770 9.824 1.00 98.38 240 ALA A C 1
ATOM 1955 O O . ALA A 1 240 ? -13.548 -0.833 10.500 1.00 98.38 240 ALA A O 1
ATOM 1956 N N . LEU A 1 241 ? -11.825 -2.132 9.838 1.00 98.38 241 LEU A N 1
ATOM 1957 C CA . LEU A 1 241 ? -10.819 -1.533 10.710 1.00 98.38 241 LEU A CA 1
ATOM 1958 C C . LEU A 1 241 ? -9.876 -0.643 9.911 1.00 98.38 241 LEU A C 1
ATOM 1960 O O . LEU A 1 241 ? -9.211 -1.113 8.988 1.00 98.38 241 LEU A O 1
ATOM 1964 N N . LYS A 1 242 ? -9.811 0.631 10.296 1.00 97.88 242 LYS A N 1
ATOM 1965 C CA . LYS A 1 242 ? -8.823 1.592 9.807 1.00 97.88 242 LYS A CA 1
ATOM 1966 C C . LYS A 1 242 ? -7.743 1.746 10.870 1.00 97.88 242 LYS A C 1
ATOM 1968 O O . LYS A 1 242 ? -8.065 2.077 12.011 1.00 97.88 242 LYS A O 1
ATOM 1973 N N . VAL A 1 243 ? -6.496 1.494 10.500 1.00 96.06 243 VAL A N 1
ATOM 1974 C CA . VAL A 1 243 ? -5.334 1.544 11.392 1.00 96.06 243 VAL A CA 1
ATOM 1975 C C . VAL A 1 243 ? -4.407 2.656 10.923 1.00 96.06 243 VAL A C 1
ATOM 1977 O O . VAL A 1 243 ? -4.130 2.765 9.727 1.00 96.06 243 VAL A O 1
ATOM 1980 N N . SER A 1 244 ? -3.945 3.470 11.866 1.00 94.56 244 SER A N 1
ATOM 1981 C CA . SER A 1 244 ? -2.909 4.472 11.643 1.00 94.56 244 SER A CA 1
ATOM 1982 C C . SER A 1 244 ? -1.704 4.173 12.530 1.00 94.56 244 SER A C 1
ATOM 1984 O O . SER A 1 244 ? -1.894 3.888 13.709 1.00 94.56 244 SER A O 1
ATOM 1986 N N . LEU A 1 245 ? -0.499 4.231 11.969 1.00 91.31 245 LEU A N 1
ATOM 1987 C CA . LEU A 1 245 ? 0.782 4.020 12.645 1.00 91.31 245 LEU A CA 1
ATOM 1988 C C . LEU A 1 245 ? 1.624 5.284 12.481 1.00 91.31 245 LEU A C 1
ATOM 1990 O O . LEU A 1 245 ? 1.877 5.692 11.349 1.00 91.31 245 LEU A O 1
ATOM 1994 N N . GLU A 1 246 ? 2.037 5.905 13.579 1.00 89.50 246 GLU A N 1
ATOM 1995 C CA . GLU A 1 246 ? 2.964 7.039 13.562 1.00 89.50 246 GLU A CA 1
ATOM 1996 C C . GLU A 1 246 ? 4.385 6.563 13.807 1.00 89.50 246 GLU A C 1
ATOM 1998 O O . GLU A 1 246 ? 4.669 5.886 14.791 1.00 89.50 246 GLU A O 1
ATOM 2003 N N . TYR A 1 247 ? 5.275 6.971 12.918 1.00 83.75 247 TYR A N 1
ATOM 2004 C CA . TYR A 1 247 ? 6.702 6.748 12.986 1.00 83.75 247 TYR A CA 1
ATOM 2005 C C . TYR A 1 247 ? 7.391 8.094 13.211 1.00 83.75 247 TYR A C 1
ATOM 2007 O O . TYR A 1 247 ? 7.139 9.026 12.432 1.00 83.75 247 TYR A O 1
ATOM 2015 N N . PRO A 1 248 ? 8.260 8.208 14.229 1.00 78.31 248 PRO A N 1
ATOM 2016 C CA . PRO A 1 248 ? 9.044 9.416 14.430 1.00 78.31 248 PRO A CA 1
ATOM 2017 C C . PRO A 1 248 ? 9.961 9.681 13.226 1.00 78.31 248 PRO A C 1
ATOM 2019 O O . PRO A 1 248 ? 10.270 8.776 12.445 1.00 78.31 248 PRO A O 1
ATOM 2022 N N . SER A 1 249 ? 10.377 10.935 13.034 1.00 71.38 249 SER A N 1
ATOM 2023 C CA . SER A 1 249 ? 11.185 11.347 11.866 1.00 71.38 249 SER A CA 1
ATOM 2024 C C . SER A 1 249 ? 12.489 10.568 11.688 1.00 71.38 249 SER A C 1
ATOM 2026 O O . SER A 1 249 ? 12.948 10.407 10.558 1.00 71.38 249 SER A O 1
ATOM 2028 N N . ASP A 1 250 ? 13.076 10.079 12.775 1.00 64.50 250 ASP A N 1
ATOM 2029 C CA . ASP A 1 250 ? 14.313 9.301 12.794 1.00 64.50 250 ASP A CA 1
ATOM 2030 C C . ASP A 1 250 ? 14.082 7.783 12.681 1.00 64.50 250 ASP A C 1
ATOM 2032 O O . ASP A 1 250 ? 15.044 7.024 12.588 1.00 64.50 250 ASP A O 1
ATOM 2036 N N . ALA A 1 251 ? 12.830 7.310 12.616 1.00 60.09 251 ALA A N 1
ATOM 2037 C CA . ALA A 1 251 ? 12.513 5.879 12.556 1.00 60.09 251 ALA A CA 1
ATOM 2038 C C . ALA A 1 251 ? 13.157 5.162 11.356 1.00 60.09 251 ALA A C 1
ATOM 2040 O O . ALA A 1 251 ? 13.517 3.990 11.455 1.00 60.09 251 ALA A O 1
ATOM 2041 N N . ALA A 1 252 ? 13.338 5.862 10.230 1.00 53.47 252 ALA A N 1
ATOM 2042 C CA . ALA A 1 252 ? 14.009 5.322 9.046 1.00 53.47 252 ALA A CA 1
ATOM 2043 C C . ALA A 1 252 ? 15.517 5.073 9.269 1.00 53.47 252 ALA A C 1
ATOM 2045 O O . ALA A 1 252 ? 16.117 4.274 8.554 1.00 53.47 252 ALA A O 1
ATOM 2046 N N . GLU A 1 253 ? 16.128 5.732 10.257 1.00 54.25 253 GLU A N 1
ATOM 2047 C CA . GLU A 1 253 ? 17.539 5.565 10.630 1.00 54.25 253 GLU A CA 1
ATOM 2048 C C . GLU A 1 253 ? 17.740 4.439 11.663 1.00 54.25 253 GLU A C 1
ATOM 2050 O O . GLU A 1 253 ? 18.857 3.954 11.837 1.00 54.25 253 GLU A O 1
ATOM 2055 N N . GLN A 1 254 ? 16.663 3.963 12.300 1.00 52.69 254 GLN A N 1
ATOM 2056 C CA . GLN A 1 254 ? 16.680 2.914 13.333 1.00 52.69 254 GLN A CA 1
ATOM 2057 C C . GLN A 1 254 ? 16.438 1.491 12.774 1.00 52.69 254 GLN A C 1
ATOM 2059 O O . GLN A 1 254 ? 16.142 0.553 13.513 1.00 52.69 254 GLN A O 1
ATOM 2064 N N . GLU A 1 255 ? 16.578 1.307 11.456 1.00 50.31 255 GLU A N 1
ATOM 2065 C CA . GLU A 1 255 ? 16.283 0.059 10.727 1.00 50.31 255 GLU A CA 1
ATOM 2066 C C . GLU A 1 255 ? 17.069 -1.167 11.252 1.00 50.31 255 GLU A C 1
ATOM 2068 O O . GLU A 1 255 ? 16.603 -2.297 11.126 1.00 50.31 255 GLU A 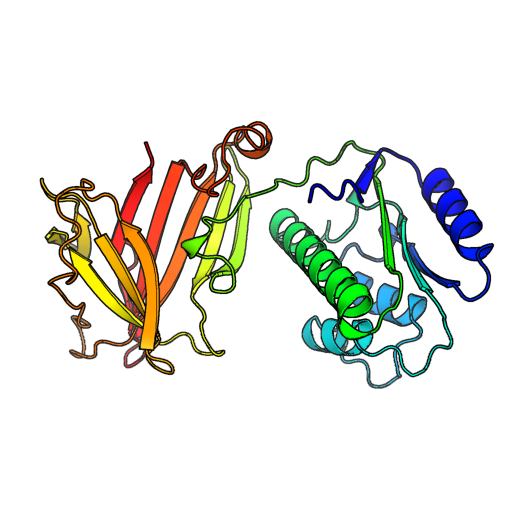O 1
ATOM 2073 N N . GLU A 1 256 ? 18.248 -0.969 11.856 1.00 46.94 256 GLU A N 1
ATOM 2074 C CA . GLU A 1 256 ? 19.128 -2.057 12.324 1.00 46.94 256 GLU A CA 1
ATOM 2075 C C . GLU A 1 256 ? 18.725 -2.676 13.676 1.00 46.94 256 GLU A C 1
ATOM 2077 O O . GLU A 1 256 ? 19.198 -3.764 13.998 1.00 46.94 256 GLU A O 1
ATOM 2082 N N . THR A 1 257 ? 17.848 -2.041 14.462 1.00 47.44 257 THR A N 1
ATOM 2083 C CA . THR A 1 257 ? 17.460 -2.526 15.805 1.00 47.44 257 THR A CA 1
ATOM 2084 C C . THR A 1 257 ? 16.017 -3.026 15.903 1.00 47.44 257 THR A C 1
ATOM 2086 O O . THR A 1 257 ? 15.620 -3.530 16.953 1.00 47.44 257 THR A O 1
ATOM 2089 N N . ASN A 1 258 ? 15.224 -2.927 14.831 1.00 53.12 258 ASN A N 1
ATOM 2090 C CA . ASN A 1 258 ? 13.785 -3.196 14.855 1.00 53.12 258 ASN A CA 1
ATOM 2091 C C . ASN A 1 258 ? 13.378 -4.417 14.007 1.00 53.12 258 ASN A C 1
ATOM 2093 O O . ASN A 1 258 ? 12.608 -4.316 13.051 1.00 53.12 258 ASN A O 1
ATOM 2097 N N . GLU A 1 259 ? 13.866 -5.599 14.386 1.00 49.84 259 GLU A N 1
ATOM 2098 C CA . GLU A 1 259 ? 13.599 -6.862 13.674 1.00 49.84 259 GLU A CA 1
ATOM 2099 C C . GLU A 1 259 ? 12.103 -7.242 13.600 1.00 49.84 259 GLU A C 1
ATOM 2101 O O . GLU A 1 259 ? 11.734 -8.046 12.753 1.00 49.84 259 GLU A O 1
ATOM 2106 N N . ARG A 1 260 ? 11.225 -6.666 14.443 1.00 54.66 260 ARG A N 1
ATOM 2107 C CA . ARG A 1 260 ? 9.785 -7.011 14.513 1.00 54.66 260 ARG A CA 1
ATOM 2108 C C . ARG A 1 260 ? 8.829 -5.979 13.899 1.00 54.66 260 ARG A C 1
ATOM 2110 O O . ARG A 1 260 ? 7.618 -6.206 13.887 1.00 54.66 260 ARG A O 1
ATOM 2117 N N . GLY A 1 261 ? 9.337 -4.849 13.404 1.00 58.09 261 GLY A N 1
ATOM 2118 C CA . GLY A 1 261 ? 8.496 -3.796 12.822 1.00 58.09 261 GLY A CA 1
ATOM 2119 C C . GLY A 1 261 ? 7.686 -2.980 13.836 1.00 58.09 261 GLY A C 1
ATOM 2120 O O . GLY A 1 261 ? 6.702 -2.348 13.473 1.00 58.09 261 GLY A O 1
ATOM 2121 N N . GLU A 1 262 ? 8.101 -2.950 15.102 1.00 70.81 262 GLU A N 1
ATOM 2122 C CA . GLU A 1 262 ? 7.407 -2.251 16.197 1.00 70.81 262 GLU A CA 1
ATOM 2123 C C . GLU A 1 262 ? 7.992 -0.850 16.476 1.00 70.81 262 GLU A C 1
ATOM 2125 O O . GLU A 1 262 ? 7.848 -0.339 17.574 1.00 70.81 262 GLU A O 1
ATOM 2130 N N . ALA A 1 263 ? 8.655 -0.202 15.511 1.00 73.06 263 ALA A N 1
ATOM 2131 C CA . A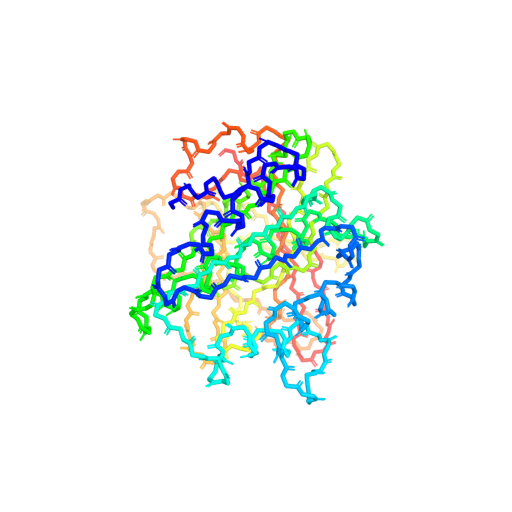LA A 1 263 ? 9.260 1.132 15.694 1.00 73.06 263 ALA A CA 1
ATOM 2132 C C . ALA A 1 263 ? 8.266 2.295 15.536 1.00 73.06 263 ALA A C 1
ATOM 2134 O O . ALA A 1 263 ? 8.675 3.453 15.461 1.00 73.06 263 ALA A O 1
ATOM 2135 N N . PHE A 1 264 ? 6.967 2.014 15.429 1.00 82.88 264 PHE A N 1
ATOM 2136 C CA . PHE A 1 264 ? 5.968 3.076 15.495 1.00 82.88 264 PHE A CA 1
ATOM 2137 C C . PHE A 1 264 ? 5.869 3.565 16.948 1.00 82.88 264 PHE A C 1
ATOM 2139 O O . PHE A 1 264 ? 5.909 2.751 17.867 1.00 82.88 264 PHE A O 1
ATOM 2146 N N . GLY A 1 265 ? 5.725 4.874 17.153 1.00 84.50 265 GLY A N 1
ATOM 2147 C CA . GLY A 1 265 ? 5.506 5.472 18.475 1.00 84.50 265 GLY A CA 1
ATOM 2148 C C . GLY A 1 265 ? 4.032 5.483 18.875 1.00 84.50 265 GLY A C 1
ATOM 2149 O O . GLY A 1 265 ? 3.703 5.340 20.046 1.00 84.50 265 GLY A O 1
ATOM 2150 N N . TRP A 1 266 ? 3.117 5.582 17.907 1.00 90.25 266 TRP A N 1
ATOM 2151 C CA . TRP A 1 266 ? 1.679 5.554 18.178 1.00 90.25 266 TRP A CA 1
ATOM 2152 C C . TRP A 1 266 ? 0.909 4.695 17.188 1.00 90.25 266 TRP A C 1
ATOM 2154 O O . TRP A 1 266 ? 1.226 4.622 16.000 1.00 90.25 266 TRP A O 1
ATOM 2164 N N . ILE A 1 267 ? -0.162 4.081 17.686 1.00 92.62 267 ILE A N 1
ATOM 2165 C CA . ILE A 1 267 ? -1.166 3.388 16.886 1.00 92.62 267 ILE A CA 1
ATOM 2166 C C . ILE A 1 267 ? -2.569 3.885 17.235 1.00 92.62 267 ILE A C 1
ATOM 2168 O O . ILE A 1 267 ? -2.982 3.935 18.399 1.00 92.62 267 ILE A O 1
ATOM 2172 N N . TRP A 1 268 ? -3.341 4.189 16.195 1.00 95.81 268 TRP A N 1
ATOM 2173 C CA . TRP A 1 268 ? -4.766 4.480 16.293 1.00 95.81 268 TRP A CA 1
ATOM 2174 C C . TRP A 1 268 ? -5.558 3.446 15.518 1.00 95.81 268 TRP A C 1
ATOM 2176 O O . TRP A 1 268 ? -5.186 3.058 14.411 1.00 95.81 268 TRP A O 1
ATOM 2186 N N . VAL A 1 269 ? -6.693 3.040 16.078 1.00 97.12 269 VAL A N 1
ATOM 2187 C CA . VAL A 1 269 ? -7.640 2.161 15.391 1.00 97.12 269 VAL A CA 1
ATOM 2188 C C . VAL A 1 269 ? -9.026 2.781 15.438 1.00 97.12 269 VAL A C 1
ATOM 2190 O O . VAL A 1 269 ? -9.553 3.084 16.513 1.00 97.12 269 VAL A O 1
ATOM 2193 N N . ALA A 1 270 ? -9.630 2.920 14.262 1.00 97.88 270 ALA A N 1
ATOM 2194 C CA . ALA A 1 270 ? -11.038 3.231 14.091 1.00 97.88 270 ALA A CA 1
ATOM 2195 C C . ALA A 1 270 ? -11.790 1.996 13.584 1.00 97.88 270 ALA A C 1
ATOM 2197 O O . ALA A 1 270 ? -11.288 1.249 12.742 1.00 97.88 270 ALA A O 1
ATOM 2198 N N . ALA A 1 271 ? -13.015 1.798 14.072 1.00 98.25 271 ALA A N 1
ATOM 2199 C CA . ALA A 1 271 ? -13.876 0.695 13.651 1.00 98.25 271 ALA A CA 1
ATOM 2200 C C . ALA A 1 271 ? -15.179 1.221 13.043 1.00 98.25 271 ALA A C 1
ATOM 2202 O O . ALA A 1 271 ? -15.931 1.946 13.697 1.00 98.25 271 ALA A O 1
ATOM 2203 N N . SER A 1 272 ? -15.470 0.826 11.807 1.00 98.44 272 SER A N 1
ATOM 2204 C CA . SER A 1 272 ? -16.703 1.169 11.095 1.00 98.44 272 SER A CA 1
ATOM 2205 C C . SER A 1 272 ? -17.598 -0.052 10.978 1.00 98.44 272 SER A C 1
ATOM 2207 O O . SER A 1 272 ? -17.209 -1.046 10.379 1.00 98.44 272 SER A O 1
ATOM 2209 N N . CYS A 1 273 ? -18.803 0.001 11.547 1.00 98.44 273 CYS A N 1
ATOM 2210 C CA . CYS A 1 273 ? -19.733 -1.127 11.493 1.00 98.44 273 CYS A CA 1
ATOM 2211 C C . CYS A 1 273 ? -20.165 -1.422 10.050 1.00 98.44 273 CYS A C 1
ATOM 2213 O O . CYS A 1 273 ? -20.790 -0.564 9.418 1.00 98.44 273 CYS A O 1
ATOM 2215 N N . CYS A 1 274 ? -19.931 -2.651 9.582 1.00 98.06 274 CYS A N 1
ATOM 2216 C CA . C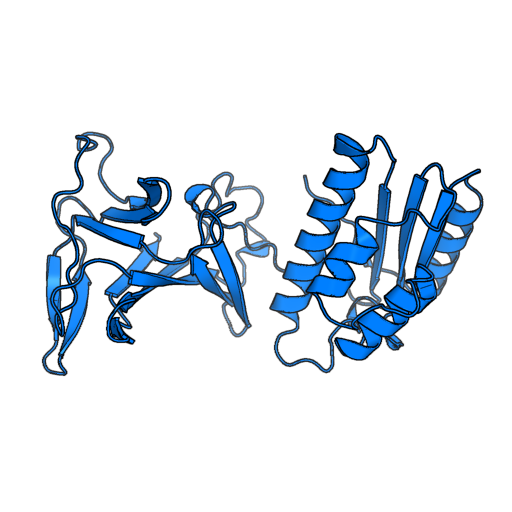YS A 1 274 ? -20.246 -3.077 8.214 1.00 98.06 274 CYS A CA 1
ATOM 2217 C C . CYS A 1 274 ? -21.749 -2.992 7.896 1.00 98.06 274 CYS A C 1
ATOM 2219 O O . CYS A 1 274 ? -22.132 -2.734 6.761 1.00 98.06 274 CYS A O 1
ATOM 2221 N N . ALA A 1 275 ? -22.615 -3.145 8.904 1.00 97.81 275 ALA A N 1
ATOM 2222 C CA . ALA A 1 275 ? -24.064 -3.172 8.708 1.00 97.81 275 ALA A CA 1
ATOM 2223 C C . ALA A 1 275 ? -24.731 -1.787 8.642 1.00 97.81 275 ALA A C 1
ATOM 2225 O O . ALA A 1 275 ? -25.749 -1.626 7.976 1.00 97.81 275 ALA A O 1
ATOM 2226 N N . CYS A 1 276 ? -24.230 -0.790 9.380 1.00 97.75 276 CYS A N 1
ATOM 2227 C CA . CYS A 1 276 ? -24.926 0.502 9.521 1.00 97.75 276 CYS A CA 1
ATOM 2228 C C . CYS A 1 276 ? -24.038 1.740 9.353 1.00 97.75 276 CYS A C 1
ATOM 2230 O O . CYS A 1 276 ? -24.525 2.860 9.546 1.00 97.75 276 CYS A O 1
ATOM 2232 N N . GLY A 1 277 ? -22.743 1.546 9.080 1.00 97.19 277 GLY A N 1
ATOM 2233 C CA . GLY A 1 277 ? -21.759 2.610 8.877 1.00 97.19 277 GLY A CA 1
ATOM 2234 C C . GLY A 1 277 ? -21.421 3.428 10.126 1.00 97.19 277 GLY A C 1
ATOM 2235 O O . GLY A 1 277 ? -20.741 4.443 10.022 1.00 97.19 277 GLY A O 1
ATOM 2236 N N . LYS A 1 278 ? -21.901 3.046 11.322 1.00 96.44 278 LYS A N 1
ATOM 2237 C CA . LYS A 1 278 ? -21.529 3.748 12.560 1.00 96.44 278 LYS A CA 1
ATOM 2238 C C . LYS A 1 278 ? -20.033 3.573 12.803 1.00 96.44 278 LYS A C 1
ATOM 2240 O O . LYS A 1 278 ? -19.570 2.454 13.010 1.00 96.44 278 LYS A O 1
ATOM 2245 N N . GLU A 1 279 ? -19.337 4.698 12.840 1.00 96.69 279 GLU A N 1
ATOM 2246 C CA . GLU A 1 279 ? -17.901 4.772 13.076 1.00 96.69 279 GLU A CA 1
ATOM 2247 C C . GLU A 1 279 ? -17.584 5.024 14.559 1.00 96.69 279 GLU A C 1
ATOM 2249 O O . GLU A 1 279 ? -18.226 5.847 15.227 1.00 96.69 279 GLU A O 1
ATOM 2254 N N . LEU A 1 280 ? -16.586 4.299 15.060 1.00 96.81 280 LEU A N 1
ATOM 2255 C CA . LEU A 1 280 ? -15.927 4.471 16.351 1.00 96.81 280 LEU A CA 1
ATOM 2256 C C . LEU A 1 280 ? -14.508 4.991 16.071 1.00 96.81 280 LEU A C 1
ATOM 2258 O O . LEU A 1 280 ? -13.576 4.205 15.930 1.00 96.81 280 LEU A O 1
ATOM 2262 N N . LYS A 1 281 ? -14.371 6.313 15.910 1.00 93.75 281 LYS A N 1
ATOM 2263 C CA . LYS A 1 281 ? -13.174 6.972 15.347 1.00 93.75 281 LYS A CA 1
ATOM 2264 C C . LYS A 1 281 ? -11.901 6.834 16.181 1.00 93.75 281 LYS A C 1
ATOM 2266 O O . LYS A 1 281 ? -10.813 6.763 15.629 1.00 93.75 281 LYS A O 1
ATOM 2271 N N . HIS A 1 282 ? -12.046 6.807 17.499 1.00 92.88 282 HIS A N 1
ATOM 2272 C CA . HIS A 1 282 ? -10.936 6.793 18.454 1.00 92.88 282 HIS A CA 1
ATOM 2273 C C . HIS A 1 282 ? -11.037 5.562 19.353 1.00 92.88 282 HIS A C 1
ATOM 2275 O O . HIS A 1 282 ? -10.929 5.658 20.578 1.00 92.88 282 HIS A O 1
ATOM 2281 N N . LEU A 1 283 ? -11.347 4.410 18.745 1.00 96.25 283 LEU A N 1
ATOM 2282 C CA . LEU A 1 283 ? -11.590 3.180 19.488 1.00 96.25 283 LEU A CA 1
ATOM 2283 C C . LEU A 1 283 ? -10.326 2.730 20.219 1.00 96.25 283 LEU A C 1
ATOM 2285 O O . LEU A 1 283 ? -10.413 2.343 21.381 1.00 96.25 283 LEU A O 1
ATOM 2289 N N . VAL A 1 284 ? -9.173 2.821 19.562 1.00 95.06 284 VAL A N 1
ATOM 2290 C CA . VAL A 1 284 ? -7.863 2.625 20.184 1.00 95.06 284 VAL A CA 1
ATOM 2291 C C . VAL A 1 284 ? -6.996 3.839 19.901 1.00 95.06 284 VAL A C 1
ATOM 2293 O O . VAL A 1 284 ? -6.947 4.311 18.766 1.00 95.06 284 VAL A O 1
ATOM 2296 N N . VAL A 1 285 ? -6.322 4.305 20.946 1.00 92.31 285 VAL A N 1
ATOM 2297 C CA . VAL A 1 285 ? -5.231 5.277 20.898 1.00 92.31 285 VAL A CA 1
ATOM 2298 C C . VAL A 1 285 ? -4.181 4.749 21.863 1.00 92.31 285 VAL A C 1
ATOM 2300 O O . VAL A 1 285 ? -4.452 4.675 23.064 1.00 92.31 285 VAL A O 1
ATOM 2303 N N . PHE A 1 286 ? -3.052 4.287 21.342 1.00 89.81 286 PHE A N 1
ATOM 2304 C CA . PHE A 1 286 ? -2.029 3.617 22.137 1.00 89.81 286 PHE A CA 1
ATOM 2305 C C . PHE A 1 286 ? -0.641 4.119 21.745 1.00 89.81 286 PHE A C 1
ATOM 2307 O O . PHE A 1 286 ? -0.324 4.173 20.558 1.00 89.81 286 PHE A O 1
ATOM 2314 N N . GLU A 1 287 ? 0.136 4.490 22.757 1.00 87.12 287 GLU A N 1
ATOM 2315 C CA . GLU A 1 287 ? 1.550 4.845 22.654 1.00 87.12 287 GLU A CA 1
ATOM 2316 C C . GLU A 1 287 ? 2.373 3.579 22.864 1.00 87.12 287 GLU A C 1
ATOM 2318 O O . GLU A 1 287 ? 2.084 2.790 23.766 1.00 87.12 287 GLU A O 1
ATOM 2323 N N . ASN A 1 288 ? 3.340 3.364 21.988 1.00 75.75 288 ASN A N 1
ATOM 2324 C CA . ASN A 1 288 ? 4.237 2.228 22.011 1.00 75.75 288 ASN A CA 1
ATOM 2325 C C . ASN A 1 288 ? 5.582 2.713 22.564 1.00 75.75 288 ASN A C 1
ATOM 2327 O O . ASN A 1 288 ? 6.322 3.401 21.864 1.00 75.75 288 ASN A O 1
ATOM 2331 N N . ASP A 1 289 ? 5.812 2.403 23.842 1.00 61.53 289 ASP A N 1
ATOM 2332 C CA . ASP A 1 289 ? 7.034 2.722 24.597 1.00 61.53 289 ASP A CA 1
ATOM 2333 C C . ASP A 1 289 ? 8.180 1.737 24.307 1.00 61.53 289 ASP A C 1
ATOM 2335 O O . ASP A 1 289 ? 7.907 0.514 24.201 1.00 61.53 289 ASP A O 1
#

Secondary structure (DSSP, 8-state):
-----EEE--HHHHHHHHHHHHTSTTEEEEEEEGGG-SSHHHHHHHHHHHHT--TT--SSHHHHHHHHH--TTS--SEEEEEEE-GGGTTTTSTTHHHHHHHHHHHHHHHHHIIIIIS--EEEEEEEESS----------GGGTTTEEEEEEEESSSEEEEEEE-BTTB--EEEEEESEEEE-TTS-EEEE-BTTB-EEEEEETTT--EEEEEE---GGG--S---EE---TTT---EEEEEEEEEE-TTGGG-TTT-TTS---SEEEEEEEETTT--EEEEEEEEE--